Protein AF-A0A533W9E2-F1 (afdb_monomer_lite)

Structure (mmCIF, N/CA/C/O backbone):
data_AF-A0A533W9E2-F1
#
_entry.id   AF-A0A533W9E2-F1
#
loop_
_atom_site.group_PDB
_atom_site.id
_atom_site.type_symbol
_atom_site.label_atom_id
_atom_site.label_alt_id
_atom_site.label_comp_id
_atom_site.label_asym_id
_atom_site.label_entity_id
_atom_site.label_seq_id
_atom_site.pdbx_PDB_ins_code
_atom_site.Cartn_x
_atom_site.Cartn_y
_atom_site.Cartn_z
_atom_site.occupancy
_atom_site.B_iso_or_equiv
_atom_site.auth_seq_id
_atom_site.auth_comp_id
_atom_site.auth_asym_id
_atom_site.auth_atom_id
_atom_site.pdbx_PDB_model_num
ATOM 1 N N . MET A 1 1 ? 93.589 20.320 -38.864 1.00 44.56 1 MET A N 1
ATOM 2 C CA . MET A 1 1 ? 92.281 20.807 -38.393 1.00 44.56 1 MET A CA 1
ATOM 3 C C . MET A 1 1 ? 91.217 19.891 -38.964 1.00 44.56 1 MET A C 1
ATOM 5 O O . MET A 1 1 ? 90.997 19.912 -40.167 1.00 44.56 1 MET A O 1
ATOM 9 N N . SER A 1 2 ? 90.682 19.017 -38.119 1.00 49.75 2 SER A N 1
ATOM 10 C CA . SER A 1 2 ? 89.582 18.095 -38.395 1.00 49.75 2 SER A CA 1
ATOM 11 C C . SER A 1 2 ? 88.262 18.864 -38.430 1.00 49.75 2 SER A C 1
ATOM 13 O O . SER A 1 2 ? 87.942 19.579 -37.485 1.00 49.75 2 SER A O 1
ATOM 15 N N . HIS A 1 3 ? 87.514 18.719 -39.518 1.00 48.16 3 HIS A N 1
ATOM 16 C CA . HIS A 1 3 ? 86.081 18.984 -39.533 1.00 48.16 3 HIS A CA 1
ATOM 17 C C . HIS A 1 3 ? 85.397 17.622 -39.622 1.00 48.16 3 HIS A C 1
ATOM 19 O O . HIS A 1 3 ? 85.263 17.060 -40.704 1.00 48.16 3 HIS A O 1
ATOM 25 N N . ASP A 1 4 ? 85.050 17.079 -38.458 1.00 55.59 4 ASP A N 1
ATOM 26 C CA . ASP A 1 4 ? 84.056 16.022 -38.329 1.00 55.59 4 ASP A CA 1
ATOM 27 C C . ASP A 1 4 ? 82.687 16.709 -38.295 1.00 55.59 4 ASP A C 1
ATOM 29 O O . ASP A 1 4 ? 82.253 17.212 -37.256 1.00 55.59 4 ASP A O 1
ATOM 33 N N . GLU A 1 5 ? 82.021 16.792 -39.445 1.00 58.34 5 GLU A N 1
ATOM 34 C CA . GLU A 1 5 ? 80.590 17.080 -39.477 1.00 58.34 5 GLU A CA 1
ATOM 35 C C . GLU A 1 5 ? 79.848 15.755 -39.311 1.00 58.34 5 GLU A C 1
ATOM 37 O O . GLU A 1 5 ? 79.765 14.926 -40.216 1.00 58.34 5 GLU A O 1
ATOM 42 N N . HIS A 1 6 ? 79.350 15.545 -38.094 1.00 58.72 6 HIS A N 1
ATOM 43 C CA . HIS A 1 6 ? 78.376 14.514 -37.775 1.00 58.72 6 HIS A CA 1
ATOM 44 C C . HIS A 1 6 ? 77.094 14.762 -38.584 1.00 58.72 6 HIS A C 1
ATOM 46 O O . HIS A 1 6 ? 76.217 15.520 -38.164 1.00 58.72 6 HIS A O 1
ATOM 52 N N . GLU A 1 7 ? 76.960 14.104 -39.736 1.00 58.06 7 GLU A N 1
ATOM 53 C CA . GLU A 1 7 ? 75.658 13.950 -40.375 1.00 58.06 7 GLU A CA 1
ATOM 54 C C . GLU A 1 7 ? 74.798 13.036 -39.498 1.00 58.06 7 GLU A C 1
ATOM 56 O O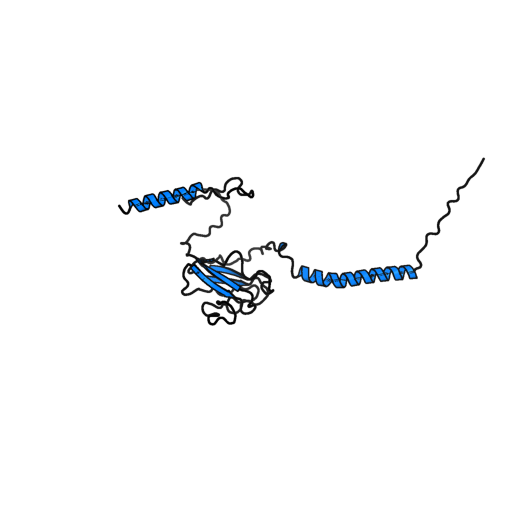 . GLU A 1 7 ? 74.993 11.824 -39.411 1.00 58.06 7 GLU A O 1
ATOM 61 N N . HIS A 1 8 ? 73.855 13.648 -38.785 1.00 60.81 8 HIS A N 1
ATOM 62 C CA . HIS A 1 8 ? 72.803 12.933 -38.086 1.00 60.81 8 HIS A CA 1
ATOM 63 C C . HIS A 1 8 ? 71.953 12.169 -39.107 1.00 60.81 8 HIS A C 1
ATOM 65 O O . HIS A 1 8 ? 71.204 12.776 -39.877 1.00 60.81 8 HIS A O 1
ATOM 71 N N . GLU A 1 9 ? 72.049 10.838 -39.087 1.00 59.06 9 GLU A N 1
ATOM 72 C CA . GLU A 1 9 ? 71.134 9.941 -39.787 1.00 59.06 9 GLU A CA 1
ATOM 73 C C . GLU A 1 9 ? 69.689 10.315 -39.435 1.00 59.06 9 GLU A C 1
ATOM 75 O O . GLU A 1 9 ? 69.211 10.153 -38.311 1.00 59.06 9 GLU A O 1
ATOM 80 N N . LYS A 1 10 ? 68.986 10.874 -40.417 1.00 58.84 10 LYS A N 1
ATOM 81 C CA . LYS A 1 10 ? 67.572 11.200 -40.307 1.00 58.84 10 LYS A CA 1
ATOM 82 C C . LYS A 1 10 ? 66.797 9.902 -40.486 1.00 58.84 10 LYS A C 1
ATOM 84 O O . LYS A 1 10 ? 66.553 9.486 -41.618 1.00 58.84 10 LYS A O 1
ATOM 89 N N . GLU A 1 11 ? 66.432 9.251 -39.383 1.00 64.88 11 GLU A N 1
ATOM 90 C CA . GLU A 1 11 ? 65.553 8.083 -39.436 1.00 64.88 11 GLU A CA 1
ATOM 91 C C . GLU A 1 11 ? 64.298 8.412 -40.270 1.00 64.88 11 GLU A C 1
ATOM 93 O O . GLU A 1 11 ? 63.673 9.464 -40.064 1.00 64.88 11 GLU A O 1
ATOM 98 N N . PRO A 1 12 ? 63.905 7.560 -41.238 1.00 61.78 12 PRO A N 1
ATOM 99 C CA . PRO A 1 12 ? 62.686 7.789 -41.988 1.00 61.78 12 PRO A CA 1
ATOM 100 C C . PRO A 1 12 ? 61.503 7.626 -41.035 1.00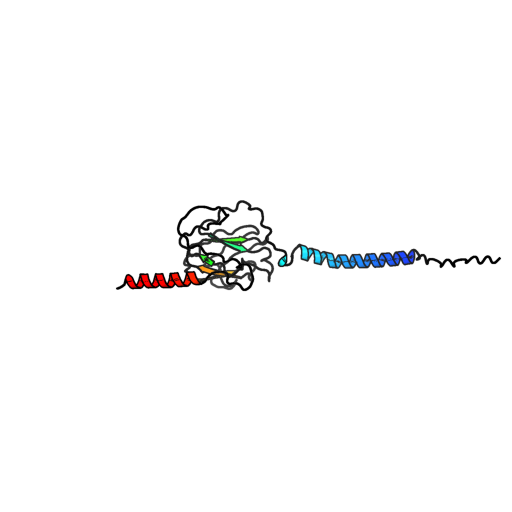 61.78 12 PRO A C 1
ATOM 102 O O . PRO A 1 12 ? 61.143 6.518 -40.640 1.00 61.78 12 PRO A O 1
ATOM 105 N N . ILE A 1 13 ? 60.874 8.748 -40.686 1.00 63.69 13 ILE A N 1
ATOM 106 C CA . ILE A 1 13 ? 59.575 8.774 -40.016 1.00 63.69 13 ILE A CA 1
ATOM 107 C C . ILE A 1 13 ? 58.622 7.925 -40.863 1.00 63.69 13 ILE A C 1
ATOM 109 O O . ILE A 1 13 ? 58.249 8.311 -41.974 1.00 63.69 13 ILE A O 1
ATOM 113 N N . ILE A 1 14 ? 58.257 6.747 -40.355 1.00 61.22 14 ILE A N 1
ATOM 114 C CA . ILE A 1 14 ? 57.346 5.814 -41.017 1.00 61.22 14 ILE A CA 1
ATOM 115 C C . ILE A 1 14 ? 55.955 6.465 -41.059 1.00 61.22 14 ILE A C 1
ATOM 117 O O . ILE A 1 14 ? 55.129 6.290 -40.162 1.00 61.22 14 ILE A O 1
ATOM 121 N N . LEU A 1 15 ? 55.684 7.248 -42.104 1.00 63.12 15 LEU A N 1
ATOM 122 C CA . LEU A 1 15 ? 54.363 7.803 -42.384 1.00 63.12 15 LEU A CA 1
ATOM 123 C C . LEU A 1 15 ? 53.415 6.641 -42.688 1.00 63.12 15 LEU A C 1
ATOM 125 O O . LEU A 1 15 ? 53.550 5.935 -43.690 1.00 63.12 15 LEU A O 1
ATOM 129 N N . THR A 1 16 ? 52.458 6.405 -41.791 1.00 69.25 16 THR A N 1
ATOM 130 C CA . THR A 1 16 ? 51.491 5.317 -41.954 1.00 69.25 16 THR A CA 1
ATOM 131 C C . THR A 1 16 ? 50.715 5.533 -43.258 1.00 69.25 16 THR A C 1
ATOM 133 O O . THR A 1 16 ? 50.184 6.616 -43.498 1.00 69.25 16 THR A O 1
ATOM 136 N N . SER A 1 17 ? 50.652 4.523 -44.134 1.00 79.56 17 SER A N 1
ATOM 137 C CA . SER A 1 17 ? 49.910 4.658 -45.397 1.00 79.56 17 SER A CA 1
ATOM 138 C C . SER A 1 17 ? 48.445 5.020 -45.115 1.00 79.56 17 SER A C 1
ATOM 140 O O . SER A 1 17 ? 47.850 4.428 -44.211 1.00 79.56 17 SER A O 1
ATOM 142 N N . GLY A 1 18 ? 47.823 5.889 -45.920 1.00 78.06 18 GLY A N 1
ATOM 143 C CA . GLY A 1 18 ? 46.420 6.297 -45.724 1.00 78.06 18 GLY A CA 1
ATOM 144 C C . GLY A 1 18 ? 45.436 5.120 -45.632 1.00 78.06 18 GLY A C 1
ATOM 145 O O . GLY A 1 18 ? 44.459 5.169 -44.892 1.00 78.06 18 GLY A O 1
ATOM 146 N N . ARG A 1 19 ? 45.744 3.995 -46.293 1.00 76.94 19 ARG A N 1
ATOM 147 C CA . ARG A 1 19 ? 44.958 2.753 -46.206 1.00 76.94 19 ARG A CA 1
ATOM 148 C C . ARG A 1 19 ? 45.101 2.038 -44.852 1.00 76.94 19 ARG A C 1
ATOM 150 O O . ARG A 1 19 ? 44.152 1.407 -44.399 1.00 76.94 19 ARG A O 1
ATOM 157 N N . ARG A 1 20 ? 46.266 2.122 -44.201 1.00 77.31 20 ARG A N 1
ATOM 158 C CA . ARG A 1 20 ? 46.493 1.616 -42.832 1.00 77.31 20 ARG A CA 1
ATOM 159 C C . ARG A 1 20 ? 45.881 2.555 -41.791 1.00 77.31 20 ARG A C 1
ATOM 161 O O . ARG A 1 20 ? 45.240 2.063 -40.869 1.00 77.31 20 ARG A O 1
ATOM 168 N N . LEU A 1 21 ? 45.978 3.868 -42.003 1.00 84.06 21 LEU A N 1
ATOM 169 C CA . LEU A 1 21 ? 45.318 4.874 -41.168 1.00 84.06 21 LEU A CA 1
ATOM 170 C C . LEU A 1 21 ? 43.789 4.721 -41.191 1.00 84.06 21 LEU A C 1
ATOM 172 O O . LEU A 1 21 ? 43.165 4.662 -40.137 1.00 84.06 21 LEU A O 1
ATOM 176 N N . GLY A 1 22 ? 43.189 4.566 -42.375 1.00 82.44 22 GLY A N 1
ATOM 177 C CA . GLY A 1 22 ? 41.742 4.371 -42.515 1.00 82.44 22 GLY A CA 1
ATOM 178 C C . GLY A 1 22 ? 41.236 3.083 -41.857 1.00 82.44 22 GLY A C 1
ATOM 179 O O . GLY A 1 22 ? 40.197 3.096 -41.204 1.00 82.44 22 GLY A O 1
ATOM 180 N N . LYS A 1 23 ? 41.997 1.982 -41.954 1.00 82.81 23 LYS A N 1
ATOM 181 C CA . LYS A 1 23 ? 41.688 0.734 -41.233 1.00 82.81 23 LYS A CA 1
ATOM 182 C C . LYS A 1 23 ? 41.772 0.917 -39.715 1.00 82.81 23 LYS A C 1
ATOM 184 O O . LYS A 1 23 ? 40.907 0.415 -39.008 1.00 82.81 23 LYS A O 1
ATOM 189 N N . GLY A 1 24 ? 42.771 1.656 -39.228 1.00 83.44 24 GLY A N 1
ATOM 190 C CA . GLY A 1 24 ? 42.897 1.997 -37.809 1.00 83.44 24 GLY A CA 1
ATOM 191 C C . GLY A 1 24 ? 41.721 2.834 -37.300 1.00 83.44 24 GLY A C 1
ATOM 192 O O . GLY A 1 24 ? 41.118 2.489 -36.288 1.00 83.44 24 GLY A O 1
ATOM 193 N N . LEU A 1 25 ? 41.334 3.879 -38.039 1.00 88.75 25 LEU A N 1
ATOM 194 C CA . LEU A 1 25 ? 40.192 4.730 -37.695 1.00 88.75 25 LEU A CA 1
ATOM 195 C C . LEU A 1 25 ? 38.877 3.934 -37.662 1.00 88.75 25 LEU A C 1
ATOM 197 O O . LEU A 1 25 ? 38.089 4.086 -36.733 1.00 88.75 25 LEU A O 1
ATOM 201 N N . ALA A 1 26 ? 38.659 3.052 -38.643 1.00 87.00 26 ALA A N 1
ATOM 202 C CA . ALA A 1 26 ? 37.460 2.220 -38.703 1.00 87.00 26 ALA A CA 1
ATOM 203 C C . ALA A 1 26 ? 37.326 1.306 -37.475 1.00 87.00 26 ALA A C 1
ATOM 205 O O . ALA A 1 26 ? 36.237 1.195 -36.918 1.00 87.00 26 ALA A O 1
ATOM 206 N N . ILE A 1 27 ? 38.426 0.705 -37.008 1.00 90.56 27 ILE A N 1
ATOM 207 C CA . ILE A 1 27 ? 38.421 -0.133 -35.799 1.00 90.56 27 ILE A CA 1
ATOM 208 C C . ILE A 1 27 ? 38.007 0.694 -34.576 1.00 90.56 27 ILE A C 1
ATOM 210 O O . ILE A 1 27 ? 37.117 0.278 -33.837 1.00 90.56 27 ILE A O 1
ATOM 214 N N . ILE A 1 28 ? 38.584 1.887 -34.401 1.00 90.06 28 ILE A N 1
ATOM 215 C CA . ILE A 1 28 ? 38.257 2.775 -33.274 1.00 90.06 28 ILE A CA 1
ATOM 216 C C . ILE A 1 28 ? 36.767 3.147 -33.298 1.00 90.06 28 ILE A C 1
ATOM 218 O O . ILE A 1 28 ? 36.076 3.001 -32.289 1.00 90.06 28 ILE A O 1
ATOM 222 N N . VAL A 1 29 ? 36.241 3.555 -34.454 1.00 92.44 29 VAL A N 1
ATOM 223 C CA . VAL A 1 29 ? 34.827 3.940 -34.595 1.00 92.44 29 VAL A CA 1
ATOM 224 C C . VAL A 1 29 ? 33.891 2.771 -34.279 1.00 92.44 29 VAL A C 1
ATOM 226 O O . VAL A 1 29 ? 32.916 2.956 -33.554 1.00 92.44 29 VAL A O 1
ATOM 229 N N . ILE A 1 30 ? 34.201 1.561 -34.754 1.00 92.25 30 ILE A N 1
ATOM 230 C CA . ILE A 1 30 ? 33.394 0.366 -34.468 1.00 92.25 30 ILE A CA 1
ATOM 231 C C . ILE A 1 30 ? 33.415 0.046 -32.969 1.00 92.25 30 ILE A C 1
ATOM 233 O O . ILE A 1 30 ? 32.361 -0.206 -32.388 1.00 92.25 30 ILE A O 1
ATOM 237 N N . THR A 1 31 ? 34.581 0.110 -32.319 1.00 92.06 31 THR A N 1
ATOM 238 C CA . THR A 1 31 ? 34.676 -0.147 -30.872 1.00 92.06 31 THR A CA 1
ATOM 239 C C . THR A 1 31 ? 33.877 0.859 -30.042 1.00 92.06 31 THR A C 1
ATOM 241 O O . THR A 1 31 ? 33.170 0.458 -29.118 1.00 92.06 31 THR A O 1
ATOM 244 N N . LEU A 1 32 ? 33.906 2.145 -30.407 1.00 92.81 32 LEU A N 1
ATOM 245 C CA . LEU A 1 32 ? 33.107 3.177 -29.741 1.00 92.81 32 LEU A CA 1
ATOM 246 C C . LEU A 1 32 ? 31.605 2.986 -29.984 1.00 92.81 32 LEU A C 1
ATOM 248 O O . LEU A 1 32 ? 30.818 3.146 -29.055 1.00 92.81 32 LEU A O 1
ATOM 252 N N . ALA A 1 33 ? 31.201 2.601 -31.199 1.00 91.50 33 ALA A N 1
ATOM 253 C CA . ALA A 1 33 ? 29.799 2.359 -31.531 1.00 91.50 33 ALA A CA 1
ATOM 254 C C . ALA A 1 33 ? 29.215 1.166 -30.757 1.00 91.50 33 ALA A C 1
ATOM 256 O O . ALA A 1 33 ? 28.115 1.266 -30.214 1.00 91.50 33 ALA A O 1
ATOM 257 N N . VAL A 1 34 ? 29.962 0.062 -30.648 1.00 93.06 34 VAL A N 1
ATOM 258 C CA . VAL A 1 34 ? 29.552 -1.105 -29.845 1.00 93.06 34 VAL A CA 1
ATOM 259 C C . VAL A 1 34 ? 29.508 -0.749 -28.358 1.00 93.06 34 VAL A C 1
ATOM 261 O O . VAL A 1 34 ? 28.538 -1.082 -27.679 1.00 93.06 34 VAL A O 1
ATOM 264 N N . GLY A 1 35 ? 30.506 -0.012 -27.859 1.00 89.19 35 GLY A N 1
ATOM 265 C CA . GLY A 1 35 ? 30.510 0.489 -26.483 1.00 89.19 35 GLY A CA 1
ATOM 266 C C . GLY A 1 35 ? 29.294 1.368 -26.176 1.00 89.19 35 GLY A C 1
ATOM 267 O O . GLY A 1 35 ? 28.632 1.165 -25.162 1.00 89.19 35 GLY A O 1
ATOM 268 N N . ALA A 1 36 ? 28.940 2.286 -27.078 1.00 90.31 36 ALA A N 1
ATOM 269 C CA . ALA A 1 36 ? 27.757 3.132 -26.939 1.00 90.31 36 ALA A CA 1
ATOM 270 C C . ALA A 1 36 ? 26.449 2.323 -26.993 1.00 90.31 36 ALA A C 1
ATOM 272 O O . ALA A 1 36 ? 25.553 2.572 -26.190 1.00 90.31 36 ALA A O 1
ATOM 273 N N . ALA A 1 37 ? 26.344 1.323 -27.874 1.00 89.44 37 ALA A N 1
ATOM 274 C CA . ALA A 1 37 ? 25.159 0.468 -27.973 1.00 89.44 37 ALA A CA 1
ATOM 275 C C . ALA A 1 37 ? 24.887 -0.342 -26.691 1.00 89.44 37 ALA A C 1
ATOM 277 O O . ALA A 1 37 ? 23.732 -0.643 -26.400 1.00 89.44 37 ALA A O 1
ATOM 278 N N . ILE A 1 38 ? 25.926 -0.660 -25.912 1.00 89.19 38 ILE A N 1
ATOM 279 C CA . ILE A 1 38 ? 25.806 -1.344 -24.614 1.00 89.19 38 ILE A CA 1
ATOM 280 C C . ILE A 1 38 ? 25.585 -0.337 -23.476 1.00 89.19 38 ILE A C 1
ATOM 282 O O . ILE A 1 38 ? 24.735 -0.546 -22.611 1.00 89.19 38 ILE A O 1
ATOM 286 N N . ALA A 1 39 ? 26.331 0.770 -23.470 1.00 84.31 39 ALA A N 1
ATOM 287 C CA . ALA A 1 39 ? 26.292 1.743 -22.383 1.00 84.31 39 ALA A CA 1
ATOM 288 C C . ALA A 1 39 ? 25.005 2.580 -22.372 1.00 84.31 39 ALA A C 1
ATOM 290 O O . ALA A 1 39 ? 24.511 2.904 -21.297 1.00 84.31 39 ALA A O 1
ATOM 291 N N . VAL A 1 40 ? 24.441 2.925 -23.535 1.00 89.69 40 VAL A N 1
ATOM 292 C CA . VAL A 1 40 ? 23.256 3.797 -23.619 1.00 89.69 40 VAL A CA 1
ATOM 293 C C . VAL A 1 40 ? 22.006 3.156 -22.999 1.00 89.69 40 VAL A C 1
ATOM 295 O O . VAL A 1 40 ? 21.377 3.833 -22.188 1.00 89.69 40 VAL A O 1
ATOM 298 N N . PRO A 1 41 ? 21.635 1.890 -23.289 1.00 84.50 41 PRO A N 1
ATOM 299 C CA . PRO A 1 41 ? 20.511 1.240 -22.612 1.00 84.50 41 PRO A CA 1
ATOM 300 C C . PRO A 1 41 ? 20.717 1.166 -21.096 1.00 84.50 41 PRO A C 1
ATOM 302 O O . PRO A 1 41 ? 19.850 1.589 -20.339 1.00 84.50 41 PRO A O 1
ATOM 305 N N . PHE A 1 42 ? 21.907 0.748 -20.655 1.00 81.25 42 PHE A N 1
ATOM 306 C CA . PHE A 1 42 ? 22.228 0.629 -19.232 1.00 81.25 42 PHE A CA 1
ATOM 307 C C . PHE A 1 42 ? 22.193 1.982 -18.502 1.00 81.25 42 PHE A C 1
ATOM 309 O O . PHE A 1 42 ? 21.656 2.093 -17.402 1.00 81.25 42 PHE A O 1
ATOM 316 N N . PHE A 1 43 ? 22.721 3.039 -19.122 1.00 79.94 43 PHE A N 1
ATOM 317 C CA . PHE A 1 43 ? 22.681 4.389 -18.563 1.00 79.94 43 PHE A CA 1
ATOM 318 C C . PHE A 1 43 ? 21.257 4.964 -18.555 1.00 79.94 43 PHE A C 1
ATOM 320 O O . PHE A 1 43 ? 20.890 5.688 -17.632 1.00 79.94 43 PHE A O 1
ATOM 327 N N . HIS A 1 44 ? 20.430 4.618 -19.546 1.00 75.06 44 HIS A N 1
ATOM 328 C CA . HIS A 1 44 ? 19.015 4.987 -19.585 1.00 75.06 44 HIS A CA 1
ATOM 329 C C . HIS A 1 44 ? 18.223 4.308 -18.458 1.00 75.06 44 HIS A C 1
ATOM 331 O O . HIS A 1 44 ? 17.403 4.969 -17.818 1.00 75.06 44 HIS A O 1
ATOM 337 N N . ASP A 1 45 ? 18.507 3.035 -18.176 1.00 73.12 45 ASP A N 1
ATOM 338 C CA . ASP A 1 45 ? 17.908 2.293 -17.062 1.00 73.12 45 ASP A CA 1
ATOM 339 C C . ASP A 1 45 ? 18.371 2.844 -15.709 1.00 73.12 45 ASP A C 1
ATOM 341 O O . ASP A 1 45 ? 17.543 3.075 -14.832 1.00 73.12 45 ASP A O 1
ATOM 345 N N . PHE A 1 46 ? 19.659 3.167 -15.559 1.00 76.44 46 PHE A N 1
ATOM 346 C CA . PHE A 1 46 ? 20.190 3.844 -14.370 1.00 76.44 46 PHE A CA 1
ATOM 347 C C . PHE A 1 46 ? 19.555 5.226 -14.146 1.00 76.44 46 PHE A C 1
ATOM 349 O O . PHE A 1 46 ? 19.236 5.589 -13.015 1.00 76.44 46 PHE A O 1
ATOM 356 N N . TYR A 1 47 ? 19.339 5.999 -15.216 1.00 72.38 47 TYR A N 1
ATOM 357 C CA . TYR A 1 47 ? 18.691 7.310 -15.129 1.00 72.38 47 TYR A CA 1
ATOM 358 C C . TYR A 1 47 ? 17.212 7.202 -14.735 1.00 72.38 47 TYR A C 1
ATOM 360 O O . TYR A 1 47 ? 16.709 8.035 -13.981 1.00 72.38 47 TYR A O 1
ATOM 368 N N . LYS A 1 48 ? 16.504 6.186 -15.238 1.00 72.94 48 LYS A N 1
ATOM 369 C CA . LYS A 1 48 ? 15.097 5.940 -14.888 1.00 72.94 48 LYS A CA 1
ATOM 370 C C . LYS A 1 48 ? 14.936 5.359 -13.484 1.00 72.94 48 LYS A C 1
ATOM 372 O O . LYS A 1 48 ? 13.994 5.737 -12.790 1.00 72.94 48 LYS A O 1
ATOM 377 N N . ASN A 1 49 ? 15.861 4.493 -13.075 1.00 74.31 49 ASN A N 1
ATOM 378 C CA . ASN A 1 49 ? 15.792 3.700 -11.852 1.00 74.31 49 ASN A CA 1
ATOM 379 C C . ASN A 1 49 ? 17.076 3.905 -11.019 1.00 74.31 49 ASN A C 1
ATOM 381 O O . ASN A 1 49 ? 17.905 2.994 -10.926 1.00 74.31 49 ASN A O 1
ATOM 385 N N . PRO A 1 50 ? 17.290 5.098 -10.431 1.00 68.75 50 PRO A N 1
ATOM 386 C CA . PRO A 1 50 ? 18.506 5.369 -9.675 1.00 68.75 50 PRO A CA 1
ATOM 387 C C . PRO A 1 50 ? 18.597 4.472 -8.426 1.00 68.75 50 PRO A C 1
ATOM 389 O O . PRO A 1 50 ? 17.571 4.173 -7.808 1.00 68.75 50 PRO A O 1
ATOM 392 N N . PRO A 1 51 ? 19.812 4.069 -8.004 1.00 53.03 51 PRO A N 1
ATOM 393 C CA . PRO A 1 51 ? 19.997 3.308 -6.775 1.00 53.03 51 PRO A CA 1
ATOM 394 C C . PRO A 1 51 ? 19.488 4.096 -5.558 1.00 53.03 51 PRO A C 1
ATOM 396 O O . PRO A 1 51 ? 19.625 5.320 -5.478 1.00 53.03 51 PRO A O 1
ATOM 399 N N . LEU A 1 52 ? 18.945 3.364 -4.580 1.00 55.69 52 LEU A N 1
ATOM 400 C CA . LEU A 1 52 ? 18.230 3.862 -3.390 1.00 55.69 52 LEU A CA 1
ATOM 401 C C . LEU A 1 52 ? 18.983 4.940 -2.582 1.00 55.69 52 LEU A C 1
ATOM 403 O O . LEU A 1 52 ? 18.369 5.730 -1.873 1.00 55.69 52 LEU A O 1
ATOM 407 N N . VAL A 1 53 ? 20.308 5.029 -2.720 1.00 57.59 53 VAL A N 1
ATOM 408 C CA . VAL A 1 53 ? 21.166 5.952 -1.959 1.00 57.59 53 VAL A CA 1
ATOM 409 C C . VAL A 1 53 ? 21.114 7.403 -2.474 1.00 57.59 53 VAL A C 1
ATOM 411 O O . VAL A 1 53 ? 21.592 8.313 -1.800 1.00 57.59 53 VAL A O 1
ATOM 414 N N . THR A 1 54 ? 20.527 7.660 -3.651 1.00 48.47 54 THR A N 1
ATOM 415 C CA . THR A 1 54 ? 20.369 9.024 -4.208 1.00 48.47 54 THR A CA 1
ATOM 416 C C . THR A 1 54 ? 18.948 9.584 -4.061 1.00 48.47 54 THR A C 1
ATOM 418 O O . THR A 1 54 ? 18.703 10.736 -4.412 1.00 48.47 54 THR A O 1
ATOM 421 N N . GLN A 1 55 ? 18.025 8.852 -3.434 1.00 48.00 55 GLN A N 1
ATOM 422 C CA . GLN A 1 55 ? 16.741 9.405 -2.990 1.00 48.00 55 GLN A CA 1
ATOM 423 C C . GLN A 1 55 ? 16.920 10.143 -1.653 1.00 48.00 55 GLN A C 1
ATOM 425 O O . GLN A 1 55 ? 16.268 9.852 -0.653 1.00 48.00 55 GLN A O 1
ATOM 430 N N . ARG A 1 56 ? 17.794 11.160 -1.612 1.00 44.00 56 ARG A N 1
ATOM 431 C CA . ARG A 1 56 ? 17.510 12.273 -0.701 1.00 44.00 56 ARG A CA 1
ATOM 432 C C . ARG A 1 56 ? 16.178 12.810 -1.191 1.00 44.00 56 ARG A C 1
ATOM 434 O O . ARG A 1 56 ? 16.145 13.336 -2.302 1.00 44.00 56 ARG A O 1
ATOM 441 N N . HIS A 1 57 ? 15.119 12.619 -0.400 1.00 48.72 57 HIS A N 1
ATOM 442 C CA . HIS A 1 57 ? 13.832 13.282 -0.571 1.00 48.72 57 HIS A CA 1
ATOM 443 C C . HIS A 1 57 ? 14.087 14.665 -1.159 1.00 48.72 57 HIS A C 1
ATOM 445 O O . HIS A 1 57 ? 14.614 15.555 -0.485 1.00 48.72 57 HIS A O 1
ATOM 451 N N . LYS A 1 58 ? 13.783 14.836 -2.447 1.00 30.86 58 LYS A N 1
ATOM 452 C CA . LYS A 1 58 ? 13.680 16.169 -3.003 1.00 30.86 58 LYS A CA 1
ATOM 453 C C . LYS A 1 58 ? 12.395 16.670 -2.382 1.00 30.86 58 LYS A C 1
ATOM 455 O O . LYS A 1 58 ? 11.315 16.317 -2.841 1.00 30.86 58 LYS A O 1
ATOM 460 N N . THR A 1 59 ? 12.518 17.368 -1.258 1.00 32.88 59 THR A N 1
ATOM 461 C CA . THR A 1 59 ? 11.407 18.083 -0.656 1.00 32.88 59 THR A CA 1
ATOM 462 C C . THR A 1 59 ? 10.906 19.009 -1.748 1.00 32.88 59 THR A C 1
ATOM 464 O O . THR A 1 59 ? 11.537 20.020 -2.062 1.00 32.88 59 THR A O 1
ATOM 467 N N . THR A 1 60 ? 9.827 18.611 -2.418 1.00 30.59 60 THR A N 1
ATOM 468 C CA . THR A 1 60 ? 9.032 19.533 -3.211 1.00 30.59 60 THR A CA 1
ATOM 469 C C . THR A 1 60 ? 8.781 20.728 -2.291 1.00 30.59 60 THR A C 1
ATOM 471 O O . THR A 1 60 ? 8.423 20.507 -1.127 1.00 30.59 60 THR A O 1
ATOM 474 N N . PRO A 1 61 ? 9.015 21.977 -2.740 1.00 37.22 61 PRO A N 1
ATOM 475 C CA . PRO A 1 61 ? 8.575 23.146 -1.989 1.00 37.22 61 PRO A CA 1
ATOM 476 C C . PRO A 1 61 ? 7.129 22.896 -1.570 1.00 37.22 61 PRO A C 1
ATOM 478 O O . PRO A 1 61 ? 6.399 22.318 -2.380 1.00 37.22 61 PRO A O 1
ATOM 481 N N . PRO A 1 62 ? 6.720 23.252 -0.344 1.00 37.91 62 PRO A N 1
ATOM 482 C CA . PRO A 1 62 ? 5.405 22.904 0.159 1.00 37.91 62 PRO A CA 1
ATOM 483 C C . PRO A 1 62 ? 4.375 23.503 -0.796 1.00 37.91 62 PRO A C 1
ATOM 485 O O . PRO A 1 62 ? 4.066 24.689 -0.745 1.00 37.91 62 PRO A O 1
ATOM 488 N N . THR A 1 63 ? 3.863 22.685 -1.713 1.00 38.19 63 THR A N 1
ATOM 489 C CA . THR A 1 63 ? 2.581 22.962 -2.336 1.00 38.19 63 THR A CA 1
ATOM 490 C C . THR A 1 63 ? 1.644 22.862 -1.168 1.00 38.19 63 THR A C 1
ATOM 492 O O . THR A 1 63 ? 1.611 21.799 -0.556 1.00 38.19 63 THR A O 1
ATOM 495 N N . THR A 1 64 ? 1.037 23.992 -0.808 1.00 31.52 64 THR A N 1
ATOM 496 C CA . THR A 1 64 ? 0.159 24.197 0.341 1.00 31.52 64 THR A CA 1
ATOM 497 C C . THR A 1 64 ? -0.652 22.939 0.610 1.00 31.52 64 THR A C 1
ATOM 499 O O . THR A 1 64 ? -1.711 22.718 0.027 1.00 31.52 64 THR A O 1
ATOM 502 N N . GLN A 1 65 ? -0.090 22.070 1.448 1.00 41.25 65 GLN A N 1
ATOM 503 C CA . GLN A 1 65 ? -0.745 20.863 1.887 1.00 41.25 65 GLN A CA 1
ATOM 504 C C . GLN A 1 65 ? -1.835 21.394 2.812 1.00 41.25 65 GLN A C 1
ATOM 506 O O . GLN A 1 65 ? -1.520 22.223 3.679 1.00 41.25 65 GLN A O 1
ATOM 511 N N . PRO A 1 66 ? -3.108 21.016 2.608 1.00 45.84 66 PRO A N 1
ATOM 512 C CA . PRO A 1 66 ? -4.135 21.300 3.593 1.00 45.84 66 PRO A CA 1
ATOM 513 C C . PRO A 1 66 ? -3.565 20.930 4.967 1.00 45.84 66 PRO A C 1
ATOM 515 O O . PRO A 1 66 ? -2.908 19.884 5.057 1.00 45.84 66 PRO A O 1
ATOM 518 N N . PRO A 1 67 ? -3.714 21.792 5.991 1.00 43.12 67 PRO A N 1
ATOM 519 C CA . PRO A 1 67 ? -3.218 21.503 7.329 1.00 43.12 67 PRO A CA 1
ATOM 520 C C . PRO A 1 67 ? -3.559 20.060 7.679 1.00 43.12 67 PRO A C 1
ATOM 522 O O . PRO A 1 67 ? -4.698 19.659 7.442 1.00 43.12 67 PRO A O 1
ATOM 525 N N . ALA A 1 68 ? -2.574 19.289 8.156 1.00 49.84 68 ALA A N 1
ATOM 526 C CA . ALA A 1 68 ? -2.788 17.909 8.572 1.00 49.84 68 ALA A CA 1
ATOM 527 C C . ALA A 1 68 ? -4.031 17.878 9.464 1.00 49.84 68 ALA A C 1
ATOM 529 O O . ALA A 1 68 ? -4.038 18.446 10.558 1.00 49.84 68 ALA A O 1
ATOM 530 N N . GLU A 1 69 ? -5.117 17.335 8.920 1.00 54.09 69 GLU A N 1
ATOM 531 C CA . GLU A 1 69 ? -6.420 17.435 9.549 1.00 54.09 69 GLU A CA 1
ATOM 532 C C . GLU A 1 69 ? -6.343 16.615 10.833 1.00 54.09 69 GLU A C 1
ATOM 534 O O . GLU A 1 69 ? -5.956 15.441 10.808 1.00 54.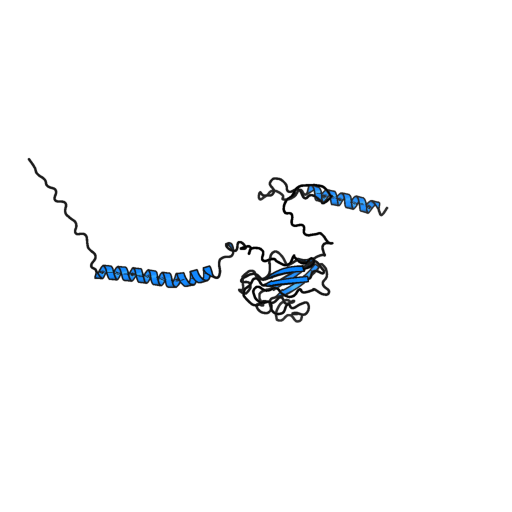09 69 GLU A O 1
ATOM 539 N N . ALA A 1 70 ? -6.619 17.252 11.971 1.00 63.28 70 ALA A N 1
ATOM 540 C CA . ALA A 1 70 ? -6.554 16.581 13.259 1.00 63.28 70 ALA A CA 1
ATOM 541 C C . ALA A 1 70 ? -7.427 15.316 13.206 1.00 63.28 70 ALA A C 1
ATOM 543 O O . ALA A 1 70 ? -8.601 15.380 12.846 1.00 63.28 70 ALA A O 1
ATOM 544 N N . GLY A 1 71 ? -6.841 14.161 13.527 1.00 79.81 71 GLY A N 1
ATOM 545 C CA . GLY A 1 71 ? -7.526 12.870 13.427 1.00 79.81 71 GLY A CA 1
ATOM 546 C C . GLY A 1 71 ? -7.395 12.155 12.077 1.00 79.81 71 GLY A C 1
ATOM 547 O O . GLY A 1 71 ? -8.132 11.201 11.843 1.00 79.81 71 GLY A O 1
ATOM 548 N N . THR A 1 72 ? -6.471 12.558 11.197 1.00 85.50 72 THR A N 1
ATOM 549 C CA . THR A 1 72 ? -6.137 11.804 9.975 1.00 85.50 72 THR A CA 1
ATOM 550 C C . THR A 1 72 ? -4.695 11.297 9.996 1.00 85.50 72 THR A C 1
ATOM 552 O O . THR A 1 72 ? -3.755 12.064 10.192 1.00 85.50 72 THR A O 1
ATOM 555 N N . THR A 1 73 ? -4.512 10.003 9.736 1.00 88.19 73 THR A N 1
ATOM 556 C CA . THR A 1 73 ? -3.212 9.363 9.510 1.00 88.19 73 THR A CA 1
ATOM 557 C C . THR A 1 73 ? -3.001 9.162 8.010 1.00 88.19 73 THR A C 1
ATOM 559 O O . THR A 1 73 ? -3.846 8.575 7.336 1.00 88.19 73 THR A O 1
ATOM 562 N N . THR A 1 74 ? -1.875 9.636 7.473 1.00 90.31 74 THR A N 1
ATOM 563 C CA . THR A 1 74 ? -1.520 9.434 6.058 1.00 90.31 74 THR A CA 1
ATOM 564 C C . THR A 1 74 ? -0.522 8.287 5.911 1.00 90.31 74 THR A C 1
ATOM 566 O O . THR A 1 74 ? 0.461 8.239 6.645 1.00 90.31 74 THR A O 1
ATOM 569 N N . ILE A 1 75 ? -0.757 7.387 4.955 1.00 90.88 75 ILE A N 1
ATOM 570 C CA . ILE A 1 75 ? 0.138 6.285 4.579 1.00 90.88 75 ILE A CA 1
ATOM 571 C C . ILE A 1 75 ? 0.600 6.514 3.139 1.00 90.88 75 ILE A C 1
ATOM 573 O O . ILE A 1 75 ? -0.219 6.548 2.226 1.00 90.88 75 ILE A O 1
ATOM 577 N N . SER A 1 76 ? 1.901 6.650 2.904 1.00 92.56 76 SER A N 1
ATOM 578 C CA . SER A 1 76 ? 2.417 6.818 1.539 1.00 92.56 76 SER A CA 1
ATOM 579 C C . SER A 1 76 ? 2.501 5.486 0.794 1.00 92.56 76 SER A C 1
ATOM 581 O O . SER A 1 76 ? 2.879 4.474 1.382 1.00 92.56 76 SER A O 1
ATOM 583 N N . ILE A 1 77 ? 2.202 5.498 -0.503 1.00 91.50 77 ILE A N 1
ATOM 584 C CA . ILE A 1 77 ? 2.617 4.479 -1.474 1.00 91.50 77 ILE A CA 1
ATOM 585 C C . ILE A 1 77 ? 3.784 5.088 -2.242 1.00 91.50 77 ILE A C 1
ATOM 587 O O . ILE A 1 77 ? 3.627 6.132 -2.877 1.00 91.50 77 ILE A O 1
ATOM 591 N N . PHE A 1 78 ? 4.960 4.488 -2.129 1.00 90.12 78 PHE A N 1
ATOM 592 C CA . PHE A 1 78 ? 6.194 5.086 -2.610 1.00 90.12 78 PHE A CA 1
ATOM 593 C C . PHE A 1 78 ? 6.321 5.070 -4.129 1.00 90.12 78 PHE A C 1
ATOM 595 O O . PHE A 1 78 ? 5.778 4.219 -4.836 1.00 90.12 78 PHE A O 1
ATOM 602 N N . GLN A 1 79 ? 7.124 6.002 -4.638 1.00 90.12 79 GLN A N 1
ATOM 603 C CA . GLN A 1 79 ? 7.523 5.983 -6.035 1.00 90.12 79 GLN A CA 1
ATOM 604 C C . GLN A 1 79 ? 8.239 4.668 -6.372 1.00 90.12 79 GLN A C 1
ATOM 606 O O . GLN A 1 79 ? 9.203 4.291 -5.708 1.00 90.12 79 GLN A O 1
ATOM 611 N N . GLY A 1 80 ? 7.787 3.990 -7.431 1.00 87.94 80 GLY A N 1
ATOM 612 C CA . GLY A 1 80 ? 8.344 2.700 -7.841 1.00 87.94 80 GLY A CA 1
ATOM 613 C C . GLY A 1 80 ? 7.812 1.487 -7.069 1.00 87.94 80 GLY A C 1
ATOM 614 O O . GLY A 1 80 ? 8.314 0.389 -7.311 1.00 87.94 80 GLY A O 1
ATOM 615 N N . ALA A 1 81 ? 6.798 1.646 -6.207 1.00 90.75 81 ALA A N 1
ATOM 616 C CA . ALA A 1 81 ? 6.137 0.550 -5.483 1.00 90.75 81 ALA A CA 1
ATOM 617 C C . ALA A 1 81 ? 5.531 -0.523 -6.415 1.00 90.75 81 ALA A C 1
ATOM 619 O O . ALA A 1 81 ? 5.440 -1.703 -6.077 1.00 90.75 81 ALA A O 1
ATOM 620 N N . SER A 1 82 ? 5.172 -0.133 -7.639 1.00 91.00 82 SER A N 1
ATOM 621 C CA . SER A 1 82 ? 4.746 -1.039 -8.718 1.00 91.00 82 SER A CA 1
ATOM 622 C C . SER A 1 82 ? 5.838 -1.973 -9.258 1.00 91.00 82 SER A C 1
ATOM 624 O O . SER A 1 82 ? 5.559 -2.812 -10.109 1.00 91.00 82 SER A O 1
ATOM 626 N N . THR A 1 83 ? 7.080 -1.869 -8.785 1.00 89.06 83 THR A N 1
ATOM 627 C CA . THR A 1 83 ? 8.146 -2.825 -9.112 1.00 89.06 83 THR A CA 1
ATOM 628 C C . THR A 1 83 ? 8.394 -3.741 -7.922 1.00 89.06 83 THR A C 1
ATOM 630 O O . THR A 1 83 ? 8.764 -3.287 -6.842 1.00 89.06 83 THR A O 1
ATOM 633 N N . GLN A 1 84 ? 8.211 -5.046 -8.115 1.00 86.25 84 GLN A N 1
ATOM 634 C CA . GLN A 1 84 ? 8.421 -6.029 -7.057 1.00 86.25 84 GLN A CA 1
ATOM 635 C C . GLN A 1 84 ? 9.857 -5.975 -6.514 1.00 86.25 84 GLN A C 1
ATOM 637 O O . GLN A 1 84 ? 10.823 -5.964 -7.275 1.00 86.25 84 GLN A O 1
ATOM 642 N N . GLY A 1 85 ? 9.984 -5.975 -5.185 1.00 80.75 85 GLY A N 1
ATOM 643 C CA . GLY A 1 85 ? 11.267 -5.875 -4.483 1.00 80.75 85 GLY A CA 1
ATOM 644 C C . GLY A 1 85 ? 11.656 -4.449 -4.085 1.00 80.75 85 GLY A C 1
ATOM 645 O O . GLY A 1 85 ? 12.540 -4.292 -3.244 1.00 80.75 85 GLY A O 1
ATOM 646 N N . ASN A 1 86 ? 10.982 -3.424 -4.616 1.00 84.88 86 ASN A N 1
ATOM 647 C CA . ASN A 1 86 ? 11.105 -2.059 -4.108 1.00 84.88 86 ASN A CA 1
ATOM 648 C C . ASN A 1 86 ? 10.271 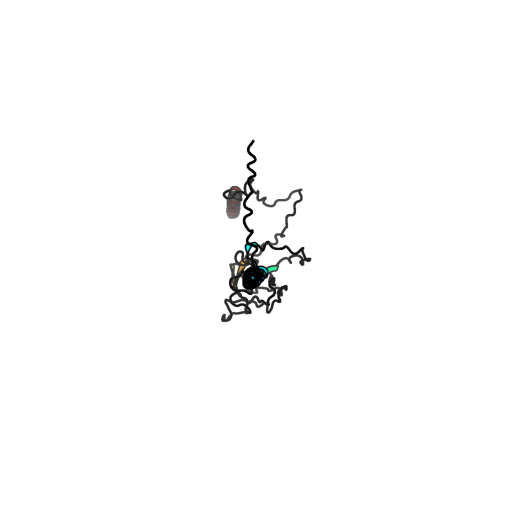-1.868 -2.828 1.00 84.88 86 ASN A C 1
ATOM 650 O O . ASN A 1 86 ? 9.285 -2.583 -2.633 1.00 84.88 86 ASN A O 1
ATOM 654 N N . PRO A 1 87 ? 10.614 -0.879 -1.981 1.00 84.94 87 PRO A N 1
ATOM 655 C CA . PRO A 1 87 ? 9.719 -0.409 -0.927 1.00 84.94 87 PRO A CA 1
ATOM 656 C C . PRO A 1 87 ? 8.361 0.003 -1.509 1.00 84.94 87 PRO A C 1
ATOM 658 O O . PRO A 1 87 ? 8.308 0.681 -2.537 1.00 84.94 87 PRO A O 1
ATOM 661 N N . ASP A 1 88 ? 7.275 -0.404 -0.858 1.00 84.56 88 ASP A N 1
ATOM 662 C CA . ASP A 1 88 ? 5.919 -0.289 -1.386 1.00 84.56 88 ASP A CA 1
ATOM 663 C C . ASP A 1 88 ? 5.073 0.740 -0.620 1.00 84.56 88 ASP A C 1
ATOM 665 O O . ASP A 1 88 ? 4.927 1.881 -1.061 1.00 84.56 88 ASP A O 1
ATOM 669 N N . PHE A 1 89 ? 4.540 0.371 0.539 1.00 80.81 89 PHE A N 1
ATOM 670 C CA . PHE A 1 89 ? 3.894 1.273 1.481 1.00 80.81 89 PHE A CA 1
ATOM 671 C C . PHE A 1 89 ? 4.944 1.860 2.424 1.00 80.81 89 PHE A C 1
ATOM 673 O O . PHE A 1 89 ? 5.974 1.234 2.670 1.00 80.81 89 PHE A O 1
ATOM 680 N N . SER A 1 90 ? 4.673 3.043 2.985 1.00 73.88 90 SER A N 1
ATOM 681 C CA . SER A 1 90 ? 5.548 3.672 3.976 1.00 73.88 90 SER A CA 1
ATOM 682 C C . SER A 1 90 ? 5.953 2.673 5.054 1.00 73.88 90 SER A C 1
ATOM 684 O O . SER A 1 90 ? 5.123 2.192 5.827 1.00 73.88 90 SER A O 1
ATOM 686 N N . SER A 1 91 ? 7.236 2.319 5.034 1.00 54.53 91 SER A N 1
ATOM 687 C CA . SER A 1 91 ? 7.815 1.280 5.862 1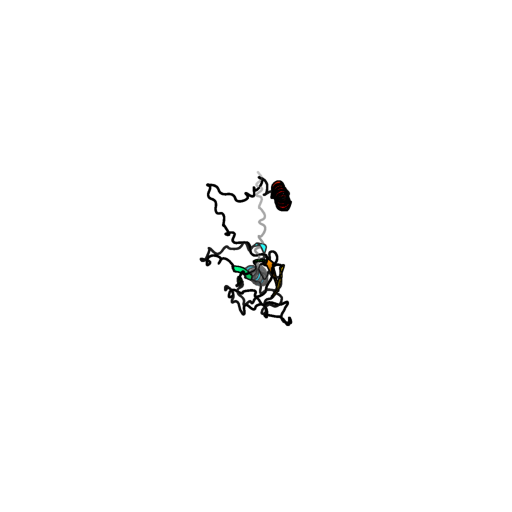.00 54.53 91 SER A CA 1
ATOM 688 C C . SER A 1 91 ? 8.878 1.899 6.745 1.00 54.53 91 SER A C 1
ATOM 690 O O . SER A 1 91 ? 10.038 1.935 6.365 1.00 54.53 91 SER A O 1
ATOM 692 N N . ASP A 1 92 ? 8.464 2.332 7.927 1.00 42.62 92 ASP A N 1
ATOM 693 C CA . ASP A 1 92 ? 9.297 2.286 9.121 1.00 42.62 92 ASP A CA 1
ATOM 694 C C . ASP A 1 92 ? 8.361 1.813 10.250 1.00 42.62 92 ASP A C 1
ATOM 696 O O . ASP A 1 92 ? 7.668 2.593 10.890 1.00 42.62 92 ASP A O 1
ATOM 700 N N . GLU A 1 93 ? 8.233 0.485 10.362 1.00 50.88 93 GLU A N 1
ATOM 701 C CA . GLU A 1 93 ? 7.417 -0.278 11.326 1.00 50.88 93 GLU A CA 1
ATOM 702 C C . GLU A 1 93 ? 5.900 -0.001 11.363 1.00 50.88 93 GLU A C 1
ATOM 704 O O . GLU A 1 93 ? 5.418 0.708 12.229 1.00 50.88 93 GLU A O 1
ATOM 709 N N . LYS A 1 94 ? 5.128 -0.682 10.494 1.00 62.69 94 LYS A N 1
ATOM 710 C CA . LYS A 1 94 ? 3.657 -0.875 10.580 1.00 62.69 94 LYS A CA 1
ATOM 711 C C . LYS A 1 94 ? 2.871 0.401 10.943 1.00 62.69 94 LYS A C 1
ATOM 713 O O . LYS A 1 94 ? 2.761 0.699 12.131 1.00 62.69 94 LYS A O 1
ATOM 718 N N . PRO A 1 95 ? 2.240 1.106 9.986 1.00 72.38 95 PRO A N 1
ATOM 719 C CA . PRO A 1 95 ? 1.524 2.347 10.277 1.00 72.38 95 PRO A CA 1
ATOM 720 C C . PRO A 1 95 ? 0.638 2.220 11.522 1.00 72.38 95 PRO A C 1
ATOM 722 O O . PRO A 1 95 ? -0.325 1.447 11.553 1.00 72.38 95 PRO A O 1
ATOM 725 N N . GLN A 1 96 ? 1.024 2.955 12.566 1.00 84.50 96 GLN A N 1
ATOM 726 C CA . GLN A 1 96 ? 0.273 3.031 13.804 1.00 84.50 96 GLN A CA 1
ATOM 727 C C . GLN A 1 96 ? -0.826 4.061 13.614 1.00 84.50 96 GLN A C 1
ATOM 729 O O . GLN A 1 96 ? -0.569 5.239 13.357 1.00 84.50 96 GLN A O 1
ATOM 734 N N . VAL A 1 97 ? -2.065 3.603 13.708 1.00 88.19 97 VAL A N 1
ATOM 735 C CA . VAL A 1 97 ? -3.232 4.457 13.531 1.00 88.19 97 VAL A CA 1
ATOM 736 C C . VAL A 1 97 ? -3.901 4.601 14.892 1.00 88.19 97 VAL A C 1
ATOM 738 O O . VAL A 1 97 ? -4.390 3.607 15.436 1.00 88.19 97 VAL A O 1
ATOM 741 N N . PRO A 1 98 ? -3.915 5.809 15.477 1.00 89.50 98 PRO A N 1
ATOM 742 C CA . PRO A 1 98 ? -4.702 6.077 16.669 1.00 89.50 98 PRO A CA 1
ATOM 743 C C . PRO A 1 98 ? -6.164 5.688 16.462 1.00 89.50 98 PRO A C 1
ATOM 745 O O . PRO A 1 98 ? -6.754 5.965 15.416 1.00 89.50 98 PRO A O 1
ATOM 748 N N . LEU A 1 99 ? -6.754 5.025 17.456 1.00 87.06 99 LEU A N 1
ATOM 749 C CA . LEU A 1 99 ? -8.148 4.606 17.390 1.00 87.06 99 LEU A CA 1
ATOM 750 C C . LEU A 1 99 ? -9.060 5.811 17.106 1.00 87.06 99 LEU A C 1
ATOM 752 O O . LEU A 1 99 ? -9.025 6.809 17.819 1.00 87.06 99 LEU A O 1
ATOM 756 N N . GLY A 1 100 ? -9.910 5.687 16.086 1.00 84.88 100 GLY A N 1
ATOM 757 C CA . GLY A 1 100 ? -10.828 6.747 15.665 1.00 84.88 100 GLY A CA 1
ATOM 758 C C . GLY A 1 100 ? -10.260 7.702 14.614 1.00 84.88 100 GLY A C 1
ATOM 759 O O . GLY A 1 100 ? -11.029 8.489 14.064 1.00 84.88 100 GLY A O 1
ATOM 760 N N . ASN A 1 101 ? -8.969 7.606 14.275 1.00 89.00 101 ASN A N 1
ATOM 761 C CA . ASN A 1 101 ? -8.426 8.351 13.145 1.00 89.00 101 ASN A CA 1
ATOM 762 C C . ASN A 1 101 ? -8.952 7.812 11.811 1.00 89.00 101 ASN A C 1
ATOM 764 O O . ASN A 1 101 ? -9.158 6.607 11.630 1.00 89.00 101 ASN A O 1
ATOM 768 N N . LYS A 1 102 ? -9.091 8.721 10.845 1.00 91.38 102 LYS A N 1
ATOM 769 C CA . LYS A 1 102 ? -9.253 8.372 9.434 1.00 91.38 102 LYS A CA 1
ATOM 770 C C . LYS A 1 102 ? -7.896 8.054 8.823 1.00 91.38 102 LYS A C 1
ATOM 772 O O . LYS A 1 102 ? -6.881 8.616 9.230 1.00 91.38 102 LYS A O 1
ATOM 777 N N . ILE A 1 103 ? -7.880 7.191 7.818 1.00 93.62 103 ILE A N 1
ATOM 778 C CA . ILE A 1 103 ? -6.671 6.819 7.086 1.00 93.62 103 ILE A CA 1
ATOM 779 C C . ILE A 1 103 ? -6.777 7.329 5.656 1.00 93.62 103 ILE A C 1
ATOM 781 O O . ILE A 1 103 ? -7.794 7.124 4.996 1.00 93.62 103 ILE A O 1
ATOM 785 N N . VAL A 1 104 ? -5.726 7.982 5.176 1.00 94.12 104 VAL A N 1
ATOM 786 C CA . VAL A 1 104 ? -5.593 8.411 3.781 1.00 94.12 104 VAL A CA 1
ATOM 787 C C . VAL A 1 104 ? -4.338 7.780 3.201 1.00 94.12 104 VAL A C 1
ATOM 789 O O . VAL A 1 104 ? -3.271 7.879 3.800 1.00 94.12 104 VAL A O 1
ATOM 792 N N . TRP A 1 105 ? -4.443 7.163 2.029 1.00 94.81 105 TRP A N 1
ATOM 793 C CA . TRP A 1 105 ? -3.277 6.688 1.290 1.00 94.81 105 TRP A CA 1
ATOM 794 C C . TRP A 1 105 ? -2.850 7.730 0.262 1.00 94.81 105 TRP A C 1
ATOM 796 O O . TRP A 1 105 ? -3.678 8.192 -0.518 1.00 94.81 105 TRP A O 1
ATOM 806 N N . ASP A 1 106 ? -1.574 8.106 0.265 1.00 94.19 106 ASP A N 1
ATOM 807 C CA . ASP A 1 106 ? -0.984 9.061 -0.677 1.00 94.19 106 ASP A CA 1
ATOM 808 C C . ASP A 1 106 ? -0.185 8.315 -1.743 1.00 94.19 106 ASP A C 1
ATOM 810 O O . ASP A 1 106 ? 0.887 7.784 -1.448 1.00 94.19 106 ASP A O 1
ATOM 814 N N . ASN A 1 107 ? -0.705 8.239 -2.968 1.00 95.06 107 ASN A N 1
ATOM 815 C CA . ASN A 1 107 ? -0.029 7.557 -4.058 1.00 95.06 107 ASN A CA 1
ATOM 816 C C . ASN A 1 107 ? 1.045 8.454 -4.673 1.00 95.06 107 ASN A C 1
ATOM 818 O O . ASN A 1 107 ? 0.773 9.262 -5.555 1.00 95.06 107 ASN A O 1
ATOM 822 N N . GLN A 1 108 ? 2.284 8.289 -4.217 1.00 93.19 108 GLN A N 1
ATOM 823 C CA . GLN A 1 108 ? 3.447 9.007 -4.740 1.00 93.19 108 GLN A CA 1
ATOM 824 C C . GLN A 1 108 ? 4.074 8.294 -5.948 1.00 93.19 108 GLN A C 1
ATOM 826 O O . GLN A 1 108 ? 5.014 8.811 -6.558 1.00 93.19 108 GLN A O 1
ATOM 831 N N . ASP A 1 109 ? 3.565 7.114 -6.312 1.00 91.50 109 ASP A N 1
ATOM 832 C CA . ASP A 1 109 ? 3.913 6.447 -7.557 1.00 91.50 109 ASP A CA 1
ATOM 833 C C . ASP A 1 109 ? 3.194 7.090 -8.753 1.00 91.50 109 ASP A C 1
ATOM 835 O O . ASP A 1 109 ? 2.255 7.876 -8.624 1.00 91.50 109 ASP A O 1
ATOM 839 N N . LYS A 1 110 ? 3.648 6.749 -9.959 1.00 91.75 110 LYS A N 1
ATOM 840 C CA . LYS A 1 110 ? 3.008 7.164 -11.219 1.00 91.75 110 LYS A CA 1
ATOM 841 C C . LYS A 1 110 ? 1.964 6.163 -11.709 1.00 91.75 110 LYS A C 1
ATOM 843 O O . LYS A 1 110 ? 1.272 6.432 -12.687 1.00 91.75 110 LYS A O 1
ATOM 848 N N . THR A 1 111 ? 1.894 4.998 -11.075 1.00 92.50 111 THR A N 1
ATOM 849 C CA . THR A 1 111 ? 1.012 3.898 -11.462 1.00 92.50 111 THR A CA 1
ATOM 850 C C . THR A 1 111 ? -0.230 3.848 -10.577 1.00 92.50 111 THR A C 1
ATOM 852 O O . THR A 1 111 ? -0.307 4.501 -9.536 1.00 92.50 111 THR A O 1
ATOM 855 N N . LEU A 1 112 ? -1.234 3.100 -11.029 1.00 95.88 112 LEU A N 1
ATOM 856 C CA . LEU A 1 112 ? -2.488 2.914 -10.312 1.00 95.88 112 LEU A CA 1
ATOM 857 C C . LEU A 1 112 ? -2.290 1.959 -9.132 1.00 95.88 112 LEU A C 1
ATOM 859 O O . LEU A 1 112 ? -1.771 0.859 -9.316 1.00 95.88 112 LEU A O 1
ATOM 863 N N . HIS A 1 113 ? -2.770 2.341 -7.951 1.00 97.38 113 HIS A N 1
ATOM 864 C CA . HIS A 1 113 ? -2.700 1.502 -6.752 1.00 97.38 113 HIS A CA 1
ATOM 865 C C . HIS A 1 113 ? -4.039 1.425 -6.023 1.00 97.38 113 HIS A C 1
ATOM 867 O O . HIS A 1 113 ? -4.987 2.136 -6.346 1.00 97.38 113 HIS A O 1
ATOM 873 N N . THR A 1 114 ? -4.112 0.543 -5.033 1.00 97.38 114 THR A N 1
ATOM 874 C CA . THR A 1 114 ? -5.235 0.412 -4.094 1.00 97.38 114 THR A CA 1
ATOM 875 C C . THR A 1 114 ? -4.678 0.105 -2.706 1.00 97.38 114 THR A C 1
ATOM 877 O O . THR A 1 114 ? -3.563 -0.411 -2.597 1.00 97.38 114 THR A O 1
ATOM 880 N N . ALA A 1 115 ? -5.465 0.349 -1.665 1.00 96.56 115 ALA A N 1
ATOM 881 C CA . ALA A 1 115 ? -5.292 -0.278 -0.367 1.00 96.56 115 ALA A CA 1
ATOM 882 C C . ALA A 1 115 ? -6.576 -1.040 -0.023 1.00 96.56 115 ALA A C 1
ATOM 884 O O . ALA A 1 115 ? -7.636 -0.450 0.205 1.00 96.56 115 ALA A O 1
ATOM 885 N N . THR A 1 116 ? -6.470 -2.364 0.004 1.00 97.06 116 THR A N 1
ATOM 886 C CA . THR A 1 116 ? -7.600 -3.269 0.207 1.00 97.06 116 THR A CA 1
ATOM 887 C C . THR A 1 116 ? -7.306 -4.165 1.399 1.00 97.06 116 THR A C 1
ATOM 889 O O . THR A 1 116 ? -6.287 -4.854 1.429 1.00 97.06 116 THR A O 1
ATOM 892 N N . SER A 1 117 ? -8.185 -4.148 2.401 1.00 96.88 117 SER A N 1
ATOM 893 C CA . SER A 1 117 ? -8.062 -5.022 3.574 1.00 96.88 117 SER A CA 1
ATOM 894 C C . SER A 1 117 ? -8.046 -6.504 3.187 1.00 96.88 117 SER A C 1
ATOM 896 O O . SER A 1 117 ? -8.716 -6.908 2.237 1.00 96.88 117 SER A O 1
ATOM 898 N N . GLY A 1 118 ? -7.284 -7.309 3.923 1.00 95.12 118 GLY A N 1
ATOM 899 C CA . GLY A 1 118 ? -7.103 -8.738 3.670 1.00 95.12 118 GLY A CA 1
ATOM 900 C C . GLY A 1 118 ? -5.635 -9.126 3.516 1.00 95.12 118 GLY A C 1
ATOM 901 O O . GLY A 1 118 ? -4.733 -8.289 3.495 1.00 95.12 118 GLY A O 1
ATOM 902 N N . THR A 1 119 ? -5.398 -10.427 3.439 1.00 93.94 119 THR A N 1
ATOM 903 C CA . THR A 1 119 ? -4.068 -11.032 3.282 1.00 93.94 119 THR A CA 1
ATOM 904 C C . THR A 1 119 ? -3.664 -11.240 1.822 1.00 93.94 119 THR A C 1
ATOM 906 O O . THR A 1 119 ? -2.498 -11.516 1.554 1.00 93.94 119 THR A O 1
ATOM 909 N N . GLY A 1 120 ? -4.597 -11.077 0.880 1.00 93.19 120 GLY A N 1
ATOM 910 C CA . GLY A 1 120 ? -4.340 -11.219 -0.547 1.00 93.19 120 GLY A CA 1
ATOM 911 C C . GLY A 1 120 ? -5.615 -11.392 -1.382 1.00 93.19 120 GLY A C 1
ATOM 912 O O . GLY A 1 120 ? -6.728 -11.272 -0.863 1.00 93.19 120 GLY A O 1
ATOM 913 N N . PRO A 1 121 ? -5.474 -11.679 -2.689 1.00 93.50 121 PRO A N 1
ATOM 914 C CA . PRO A 1 121 ? -6.597 -11.760 -3.625 1.00 93.50 121 PRO A CA 1
ATOM 915 C C . PRO A 1 121 ? -7.593 -12.886 -3.312 1.00 93.50 121 PRO A C 1
ATOM 917 O O . PRO A 1 121 ? -8.782 -12.712 -3.603 1.00 93.50 121 PRO A O 1
ATOM 920 N N . ASP A 1 122 ? -7.118 -13.971 -2.696 1.00 95.44 122 ASP A N 1
ATOM 921 C CA . ASP A 1 122 ? -7.894 -15.170 -2.346 1.00 95.44 122 ASP A CA 1
ATOM 922 C C . ASP A 1 122 ? -8.481 -15.123 -0.925 1.00 95.44 122 ASP A C 1
ATOM 924 O O . ASP A 1 122 ? -9.146 -16.063 -0.492 1.00 95.44 122 ASP A O 1
ATOM 928 N N . ASP A 1 123 ? -8.244 -14.036 -0.183 1.00 94.75 123 ASP A N 1
ATOM 929 C CA . ASP A 1 123 ? -8.782 -13.868 1.164 1.00 94.75 123 ASP A CA 1
ATOM 930 C C . ASP A 1 123 ? -10.323 -13.739 1.111 1.00 94.75 123 ASP A C 1
ATOM 932 O O . ASP A 1 123 ? -10.839 -12.838 0.436 1.00 94.75 123 ASP A O 1
ATOM 936 N N . PRO A 1 124 ? -11.090 -14.599 1.813 1.00 95.50 124 PRO A N 1
ATOM 937 C CA . PRO A 1 124 ? -12.552 -14.532 1.823 1.00 95.50 124 PRO A CA 1
ATOM 938 C C . PRO A 1 124 ? -13.097 -13.247 2.463 1.00 95.50 124 PRO A C 1
ATOM 940 O O . PRO A 1 124 ? -14.264 -12.906 2.242 1.00 95.50 124 PRO A O 1
ATOM 943 N N . ASP A 1 125 ? -12.280 -12.538 3.245 1.00 93.94 125 AS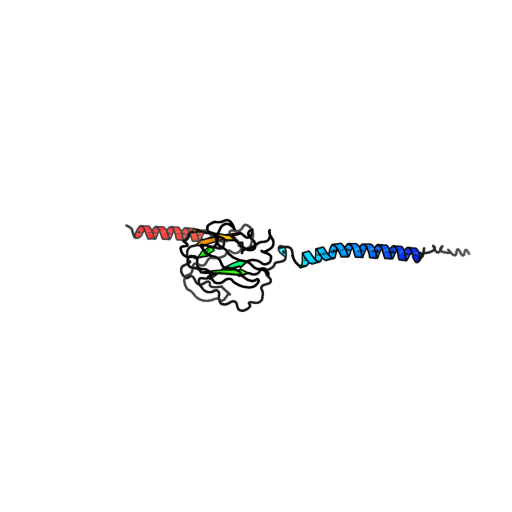P A N 1
ATOM 944 C CA . ASP A 1 125 ? -12.593 -11.261 3.883 1.00 93.94 125 ASP A CA 1
ATOM 945 C C . ASP A 1 125 ? -11.974 -10.055 3.160 1.00 93.94 125 ASP A C 1
ATOM 947 O O . ASP A 1 125 ? -12.086 -8.921 3.641 1.00 93.94 125 ASP A O 1
ATOM 951 N N . LYS A 1 126 ? -11.395 -10.271 1.969 1.00 96.06 126 LYS A N 1
ATOM 952 C CA . LYS A 1 126 ? -10.856 -9.210 1.111 1.00 96.06 126 LYS A CA 1
ATOM 953 C C . LYS A 1 126 ? -11.837 -8.048 0.967 1.00 96.06 126 LYS A C 1
ATOM 955 O O . LYS A 1 126 ? -12.979 -8.220 0.539 1.00 96.06 126 LYS A O 1
ATOM 960 N N . GLY A 1 127 ? -11.357 -6.850 1.280 1.00 95.56 127 GLY A N 1
ATOM 961 C CA . GLY A 1 127 ? -12.073 -5.594 1.088 1.00 95.56 127 GLY A CA 1
ATOM 962 C C . GLY A 1 127 ? -13.224 -5.349 2.066 1.00 95.56 127 GLY A C 1
ATOM 963 O O . GLY A 1 127 ? -13.792 -4.259 2.050 1.00 95.56 127 GLY A O 1
ATOM 964 N N . LYS A 1 128 ? -13.579 -6.308 2.935 1.00 95.62 128 LYS A N 1
ATOM 965 C CA . LYS A 1 128 ? -14.755 -6.177 3.814 1.00 95.62 128 LYS A CA 1
ATOM 966 C C . LYS A 1 128 ? -14.589 -5.099 4.879 1.00 95.62 128 LYS A C 1
ATOM 968 O O . LYS A 1 128 ? -15.572 -4.456 5.240 1.00 95.62 128 LYS A O 1
ATOM 973 N N . LEU A 1 129 ? -13.372 -4.914 5.396 1.00 94.88 129 LEU A N 1
ATOM 974 C CA . LEU A 1 129 ? -13.100 -3.890 6.405 1.00 94.88 129 LEU A CA 1
ATOM 975 C C . LEU A 1 129 ? -12.896 -2.516 5.759 1.00 94.88 129 LEU A C 1
ATOM 977 O O . LEU A 1 129 ? -13.413 -1.517 6.252 1.00 94.88 129 LEU A O 1
ATOM 981 N N . PHE A 1 130 ? -12.160 -2.481 4.650 1.00 96.88 130 PHE A N 1
ATOM 982 C CA . PHE A 1 130 ? -12.051 -1.333 3.758 1.00 96.88 130 PHE A CA 1
ATOM 983 C C . PHE A 1 130 ? -11.507 -1.726 2.380 1.00 96.88 130 PHE A C 1
ATOM 985 O O . PHE A 1 130 ? -10.746 -2.692 2.244 1.00 96.88 130 PHE A O 1
ATOM 992 N N . ASP A 1 131 ? -11.833 -0.895 1.394 1.00 96.69 131 ASP A N 1
ATOM 993 C CA . ASP A 1 131 ? -11.241 -0.869 0.061 1.00 96.69 131 ASP A CA 1
ATOM 994 C C . ASP A 1 131 ? -11.235 0.585 -0.429 1.00 96.69 131 ASP A C 1
ATOM 996 O O . ASP A 1 131 ? -12.285 1.233 -0.489 1.00 96.69 131 ASP A O 1
ATOM 1000 N N . THR A 1 132 ? -10.061 1.126 -0.753 1.00 97.00 132 THR A N 1
ATOM 1001 C CA . THR A 1 132 ? -9.956 2.493 -1.281 1.00 97.00 132 THR A CA 1
ATOM 1002 C C . THR A 1 132 ? -10.499 2.632 -2.699 1.00 97.00 132 THR A C 1
ATOM 1004 O O . THR A 1 132 ? -10.598 3.759 -3.188 1.00 97.00 132 THR A O 1
ATOM 1007 N N . SER A 1 133 ? -10.814 1.521 -3.378 1.00 95.88 133 SER A N 1
ATOM 1008 C CA . SER A 1 133 ? -10.852 1.462 -4.840 1.00 95.88 133 SER A CA 1
ATOM 1009 C C . SER A 1 133 ? -9.514 1.948 -5.419 1.00 95.88 133 SER A C 1
ATOM 1011 O O . SER A 1 133 ? -8.484 1.924 -4.736 1.00 95.88 133 SER A O 1
ATOM 1013 N N . TYR A 1 134 ? -9.513 2.392 -6.674 1.00 96.56 134 TYR A N 1
ATOM 1014 C CA . TYR A 1 134 ? -8.324 2.908 -7.336 1.00 96.56 134 TYR A CA 1
ATOM 1015 C C . TYR A 1 134 ? -7.880 4.275 -6.813 1.00 96.56 134 TYR A C 1
ATOM 1017 O O . TYR A 1 134 ? -8.684 5.192 -6.652 1.00 96.56 134 TYR A O 1
ATOM 1025 N N . ILE A 1 135 ? -6.571 4.405 -6.626 1.00 95.31 135 ILE A N 1
ATOM 1026 C CA . ILE A 1 135 ? -5.867 5.642 -6.311 1.00 95.31 135 ILE A CA 1
ATOM 1027 C C . ILE A 1 135 ? -4.938 5.931 -7.488 1.00 95.31 135 ILE A C 1
ATOM 1029 O O . ILE A 1 135 ? -3.972 5.195 -7.725 1.00 95.31 135 ILE A O 1
ATOM 1033 N N . THR A 1 136 ? -5.241 6.976 -8.254 1.00 95.88 136 THR A N 1
ATOM 1034 C CA . THR A 1 136 ? -4.417 7.404 -9.392 1.00 95.88 136 THR A CA 1
ATOM 1035 C C . THR A 1 136 ? -3.025 7.819 -8.919 1.00 95.88 136 THR A C 1
ATOM 1037 O O . THR A 1 136 ? -2.856 8.283 -7.792 1.00 95.88 136 THR A O 1
ATOM 1040 N N . GLY A 1 137 ? -2.015 7.655 -9.774 1.00 93.25 137 GLY A N 1
ATOM 1041 C CA . GLY A 1 137 ? -0.665 8.137 -9.487 1.00 93.25 137 GLY A CA 1
ATOM 1042 C C . GLY A 1 137 ? -0.643 9.643 -9.213 1.00 93.25 137 GLY A C 1
ATOM 1043 O O . GLY A 1 137 ? -1.229 10.420 -9.968 1.00 93.25 137 GLY A O 1
ATOM 1044 N N . GLY A 1 138 ? 0.027 10.050 -8.139 1.00 88.31 138 GLY A N 1
ATOM 1045 C CA . GLY A 1 138 ? 0.075 11.433 -7.659 1.00 88.31 138 GLY A CA 1
ATOM 1046 C C . GLY A 1 138 ? -1.150 11.894 -6.857 1.00 88.31 138 GLY A C 1
ATOM 1047 O O . GLY A 1 138 ? -1.174 13.046 -6.421 1.00 88.31 138 GLY A O 1
ATOM 1048 N N . GLU A 1 139 ? -2.160 11.042 -6.659 1.00 93.88 139 GLU A N 1
ATOM 1049 C CA . GLU A 1 139 ? -3.393 11.377 -5.938 1.00 93.88 139 GLU A CA 1
ATOM 1050 C C . GLU A 1 139 ? -3.484 10.700 -4.563 1.00 93.88 139 GLU A C 1
ATOM 1052 O O . GLU A 1 139 ? -2.744 9.776 -4.229 1.00 93.88 139 GLU A O 1
ATOM 1057 N N . LYS A 1 140 ? -4.441 11.162 -3.753 1.00 93.94 140 LYS A N 1
ATOM 1058 C CA . LYS A 1 140 ? -4.760 10.593 -2.440 1.00 93.94 140 LYS A CA 1
ATOM 1059 C C . LYS A 1 140 ? -6.074 9.829 -2.486 1.00 93.94 140 LYS A C 1
ATOM 1061 O O . LYS A 1 140 ? -7.005 10.221 -3.189 1.00 93.94 140 LYS A O 1
ATOM 1066 N N . SER A 1 141 ? -6.176 8.771 -1.689 1.00 96.19 141 SER A N 1
ATOM 1067 C CA . SER A 1 141 ? -7.445 8.084 -1.470 1.00 96.19 141 SER A CA 1
ATOM 1068 C C . SER A 1 141 ? -8.451 9.000 -0.773 1.00 96.19 141 SER A C 1
ATOM 1070 O O . SER A 1 141 ? -8.101 9.981 -0.110 1.00 96.19 141 SER A O 1
ATOM 1072 N N . LYS A 1 142 ? -9.727 8.613 -0.824 1.00 93.75 142 LYS A N 1
ATOM 1073 C CA . LYS A 1 142 ? -10.701 9.130 0.142 1.00 93.75 142 LYS A CA 1
ATOM 1074 C C . LYS A 1 142 ? -10.295 8.699 1.563 1.00 93.75 142 LYS A C 1
ATOM 1076 O O . LYS A 1 142 ? -9.716 7.617 1.708 1.00 93.75 142 LYS A O 1
ATOM 1081 N N . PRO A 1 143 ? -10.609 9.497 2.598 1.00 93.94 143 PRO A N 1
ATOM 1082 C CA . PRO A 1 143 ? -10.414 9.082 3.981 1.00 93.94 143 PRO A CA 1
ATOM 1083 C C . PRO A 1 143 ? -11.232 7.827 4.311 1.00 93.94 143 PRO A C 1
ATOM 1085 O O . PRO A 1 143 ? -12.431 7.770 4.033 1.00 93.94 143 PRO A O 1
ATOM 1088 N N . VAL A 1 144 ? -10.587 6.841 4.926 1.00 94.56 144 VAL A N 1
ATOM 1089 C CA . VAL A 1 144 ? -11.185 5.572 5.355 1.00 94.56 144 VAL A CA 1
ATOM 1090 C C . VAL A 1 144 ? -11.306 5.545 6.873 1.00 94.56 144 VAL A C 1
ATOM 1092 O O . VAL A 1 144 ? -10.357 5.860 7.585 1.00 94.56 144 VAL A O 1
ATOM 1095 N N . GLU A 1 145 ? -12.464 5.122 7.370 1.00 92.31 145 GLU A N 1
ATOM 1096 C CA . GLU A 1 145 ? -12.708 4.882 8.793 1.00 92.31 145 GLU A CA 1
ATOM 1097 C C . GLU A 1 145 ? -12.718 3.382 9.086 1.00 92.31 145 GLU A C 1
ATOM 1099 O O . GLU A 1 145 ? -13.451 2.620 8.451 1.00 92.31 145 GLU A O 1
ATOM 1104 N N . LEU A 1 146 ? -11.958 2.958 10.094 1.00 91.56 146 LEU A N 1
ATOM 1105 C CA . LEU A 1 146 ? -11.924 1.564 10.532 1.00 91.56 146 LEU A CA 1
ATOM 1106 C C . LEU A 1 146 ? -13.030 1.292 11.558 1.00 91.56 146 LEU A C 1
ATOM 1108 O O . LEU A 1 146 ? -12.830 1.373 12.772 1.00 91.56 146 LEU A O 1
ATOM 1112 N N . LYS A 1 147 ? -14.231 0.976 11.068 1.00 89.56 147 LYS A N 1
ATOM 1113 C CA . LYS A 1 147 ? -15.391 0.688 11.924 1.00 89.56 147 LYS A CA 1
ATOM 1114 C C . LYS A 1 147 ? -15.172 -0.591 12.738 1.00 89.56 147 LYS A C 1
ATOM 1116 O O . LYS A 1 147 ? -14.869 -1.641 12.186 1.00 89.56 147 LYS A O 1
ATOM 1121 N N . GLY A 1 148 ? -15.379 -0.510 14.053 1.00 87.81 148 GLY A N 1
ATOM 1122 C CA . GLY A 1 148 ? -15.302 -1.664 14.962 1.00 87.81 148 GLY A CA 1
ATOM 1123 C C . GLY A 1 148 ? -13.887 -2.084 15.383 1.00 87.81 148 GLY A C 1
ATOM 1124 O O . GLY A 1 148 ? -13.750 -3.038 16.160 1.00 87.81 148 GLY A O 1
ATOM 1125 N N . ALA A 1 149 ? -12.863 -1.362 14.919 1.00 90.31 149 ALA A N 1
ATOM 1126 C CA . ALA A 1 149 ? -11.484 -1.551 15.345 1.00 90.31 149 ALA A CA 1
ATOM 1127 C C . ALA A 1 149 ? -11.305 -1.260 16.845 1.00 90.31 149 ALA A C 1
ATOM 1129 O O . ALA A 1 149 ? -12.015 -0.437 17.432 1.00 90.31 149 ALA A O 1
ATOM 1130 N N . LYS A 1 150 ? -10.350 -1.946 17.466 1.00 91.75 150 LYS A N 1
ATOM 1131 C CA . LYS A 1 150 ? -9.958 -1.813 18.871 1.00 91.75 150 LYS A CA 1
ATOM 1132 C C . LYS A 1 150 ? -8.453 -1.592 18.974 1.00 91.75 150 LYS A C 1
ATOM 1134 O O . LYS A 1 150 ? -7.693 -1.978 18.093 1.00 91.75 150 LYS A O 1
ATOM 1139 N N . VAL A 1 151 ? -8.020 -0.963 20.065 1.00 90.62 151 VAL A N 1
ATOM 1140 C CA . VAL A 1 151 ? -6.588 -0.806 20.363 1.00 90.62 151 VAL A CA 1
ATOM 1141 C C . VAL A 1 151 ? -5.929 -2.185 20.431 1.00 90.62 151 VAL A C 1
ATOM 1143 O O . VAL A 1 151 ? -6.441 -3.080 21.100 1.00 90.62 151 VAL A O 1
ATOM 1146 N N . GLY A 1 152 ? -4.798 -2.336 19.748 1.00 88.31 152 GLY A N 1
ATOM 1147 C CA . GLY A 1 152 ? -4.063 -3.589 19.596 1.00 88.31 152 GLY A CA 1
ATOM 1148 C C . GLY A 1 152 ? -4.425 -4.385 18.340 1.00 88.31 152 GLY A C 1
ATOM 1149 O O . GLY A 1 152 ? -3.675 -5.295 17.983 1.00 88.31 152 GLY A O 1
ATOM 1150 N N . ASP A 1 153 ? -5.514 -4.045 17.638 1.00 92.00 153 ASP A N 1
ATOM 1151 C CA . ASP A 1 153 ? -5.880 -4.737 16.401 1.00 92.00 153 ASP A CA 1
ATOM 1152 C C . ASP A 1 153 ? -4.778 -4.571 15.347 1.00 92.00 153 ASP A C 1
ATOM 1154 O O . ASP A 1 153 ? -4.230 -3.484 15.148 1.00 92.00 153 ASP A O 1
ATOM 1158 N N . THR A 1 154 ? -4.475 -5.667 14.649 1.00 93.06 154 THR A N 1
ATOM 1159 C CA . THR A 1 154 ? -3.585 -5.674 13.486 1.00 93.06 154 THR A CA 1
ATOM 1160 C C . THR A 1 154 ? -4.390 -6.012 12.243 1.00 93.06 154 THR A C 1
ATOM 1162 O O . THR A 1 154 ? -4.969 -7.093 12.146 1.00 93.06 154 THR A O 1
ATOM 1165 N N . ILE A 1 155 ? -4.400 -5.103 11.276 1.00 93.12 155 ILE A N 1
ATOM 1166 C CA . ILE A 1 155 ? -5.190 -5.221 10.052 1.00 93.12 155 ILE A CA 1
ATOM 1167 C C . ILE A 1 155 ? -4.237 -5.379 8.873 1.00 93.12 155 ILE A C 1
ATOM 1169 O O . ILE A 1 155 ? -3.490 -4.456 8.549 1.00 93.12 155 ILE A O 1
ATOM 1173 N N . ASN A 1 156 ? -4.262 -6.549 8.234 1.00 94.31 156 ASN A N 1
ATOM 1174 C CA . ASN A 1 156 ? -3.523 -6.775 6.994 1.00 94.31 156 ASN A CA 1
ATOM 1175 C C . ASN A 1 156 ? -4.247 -6.094 5.830 1.00 94.31 156 ASN A C 1
ATOM 1177 O O . ASN A 1 156 ? -5.482 -6.066 5.787 1.00 94.31 156 ASN A O 1
ATOM 1181 N N . TYR A 1 157 ? -3.475 -5.565 4.893 1.00 95.56 157 TYR A N 1
ATOM 1182 C CA . TYR A 1 157 ? -3.989 -5.029 3.645 1.00 95.56 157 TYR A CA 1
ATOM 1183 C C . TYR A 1 157 ? -2.946 -5.162 2.539 1.00 95.56 157 TYR A C 1
ATOM 1185 O O . TYR A 1 157 ? -1.758 -5.372 2.801 1.00 95.56 157 TYR A O 1
ATOM 1193 N N . PHE A 1 158 ? -3.399 -5.046 1.299 1.00 95.00 158 PHE A N 1
ATOM 1194 C CA . PHE A 1 158 ? -2.564 -5.212 0.120 1.00 95.00 158 PHE A CA 1
ATOM 1195 C C . PHE A 1 158 ? -3.039 -4.323 -1.031 1.00 95.00 158 PHE A C 1
ATOM 1197 O O . PHE A 1 158 ? -4.127 -3.741 -0.976 1.00 95.00 158 PHE A O 1
ATOM 1204 N N . CYS A 1 159 ? -2.225 -4.222 -2.082 1.00 96.56 159 CYS A N 1
ATOM 1205 C CA . CYS A 1 159 ? -2.647 -3.615 -3.340 1.00 96.56 159 CYS A CA 1
ATOM 1206 C C . CYS A 1 159 ? -3.246 -4.683 -4.266 1.00 96.56 159 CYS A C 1
ATOM 1208 O O . CYS A 1 159 ? -2.557 -5.604 -4.688 1.00 96.56 159 CYS A O 1
ATOM 1210 N N . SER A 1 160 ? -4.517 -4.550 -4.643 1.00 96.12 160 SER A N 1
ATOM 1211 C CA . SER A 1 160 ? -5.192 -5.469 -5.571 1.00 96.12 160 SER A CA 1
ATOM 1212 C C . SER A 1 160 ? -4.607 -5.474 -6.991 1.00 96.12 160 SER A C 1
ATOM 1214 O O . SER A 1 160 ? -4.657 -6.503 -7.662 1.00 96.12 160 SER A O 1
ATOM 1216 N N . VAL A 1 161 ? -4.026 -4.353 -7.438 1.00 95.56 161 VAL A N 1
ATOM 1217 C CA . VAL A 1 161 ? -3.356 -4.226 -8.749 1.00 95.56 161 VAL A CA 1
ATOM 1218 C C . VAL A 1 161 ? -1.966 -4.867 -8.728 1.00 95.56 161 VAL A C 1
ATOM 1220 O O . VAL A 1 161 ? -1.536 -5.455 -9.717 1.00 95.56 161 VAL A O 1
ATOM 1223 N N . HIS A 1 162 ? -1.289 -4.805 -7.580 1.00 93.56 162 HIS A N 1
ATOM 1224 C CA . HIS A 1 162 ? 0.057 -5.331 -7.366 1.00 93.56 162 HIS A CA 1
ATOM 1225 C C . HIS A 1 162 ? 0.062 -6.239 -6.118 1.00 93.56 162 HIS A C 1
ATOM 1227 O O . HIS A 1 162 ? 0.512 -5.808 -5.057 1.00 93.56 162 HIS A O 1
ATOM 1233 N N . PRO A 1 163 ? -0.445 -7.490 -6.201 1.00 92.00 163 PRO A N 1
ATOM 1234 C CA . PRO A 1 163 ? -0.772 -8.306 -5.019 1.00 92.00 163 PRO A CA 1
ATOM 1235 C C . PRO A 1 163 ? 0.391 -8.664 -4.088 1.00 92.00 163 PRO A C 1
ATOM 1237 O O . PRO A 1 163 ? 0.159 -9.100 -2.965 1.00 92.00 163 PRO A O 1
ATOM 1240 N N . TYR A 1 164 ? 1.635 -8.492 -4.541 1.00 89.12 164 TYR A N 1
ATOM 1241 C CA . TYR A 1 164 ? 2.824 -8.661 -3.706 1.00 89.12 164 TYR A CA 1
ATOM 1242 C C . TYR A 1 164 ? 3.036 -7.493 -2.729 1.00 89.12 164 TYR A C 1
ATOM 1244 O O . TYR A 1 164 ? 3.772 -7.659 -1.757 1.00 89.12 164 TYR A O 1
ATOM 1252 N N . MET A 1 165 ? 2.420 -6.329 -2.974 1.00 92.25 165 MET A N 1
ATOM 1253 C CA . MET A 1 165 ? 2.486 -5.187 -2.067 1.00 92.25 165 MET A CA 1
ATOM 1254 C C . MET A 1 165 ? 1.571 -5.449 -0.879 1.00 92.25 165 MET A C 1
ATOM 1256 O O . MET A 1 165 ? 0.345 -5.408 -1.023 1.00 92.25 165 MET A O 1
ATOM 1260 N N . THR A 1 166 ? 2.149 -5.719 0.287 1.00 91.69 166 THR A N 1
ATOM 1261 C CA . THR A 1 166 ? 1.401 -6.106 1.490 1.00 91.69 166 THR A CA 1
ATOM 1262 C C . THR A 1 166 ? 1.905 -5.336 2.695 1.00 91.69 166 THR A C 1
ATOM 1264 O O . THR A 1 166 ? 3.099 -5.100 2.856 1.00 91.69 166 THR A O 1
ATOM 1267 N N . SER A 1 167 ? 0.992 -4.944 3.576 1.00 91.38 167 SER A N 1
ATOM 1268 C CA . SER A 1 167 ? 1.344 -4.214 4.786 1.00 91.38 167 SER A CA 1
ATOM 1269 C C . SER A 1 167 ? 0.326 -4.469 5.896 1.00 91.38 167 SER A C 1
ATOM 1271 O O . SER A 1 167 ? -0.667 -5.183 5.726 1.00 91.38 167 SER A O 1
ATOM 1273 N N . LYS A 1 168 ? 0.619 -3.945 7.087 1.00 90.62 168 LYS A N 1
ATOM 1274 C CA . LYS A 1 168 ? -0.204 -4.112 8.287 1.00 90.62 168 LYS A CA 1
ATOM 1275 C C . LYS A 1 168 ? -0.360 -2.786 9.008 1.00 90.62 168 LYS A C 1
ATOM 1277 O O . LYS A 1 168 ? 0.634 -2.115 9.268 1.00 90.62 168 LYS A O 1
ATOM 1282 N N . ILE A 1 169 ? -1.592 -2.455 9.365 1.00 91.62 169 ILE A N 1
ATOM 1283 C CA . ILE A 1 169 ? -1.918 -1.344 10.260 1.00 91.62 169 ILE A CA 1
ATOM 1284 C C . ILE A 1 169 ? -2.027 -1.889 11.680 1.00 91.62 169 ILE A C 1
ATOM 1286 O O . ILE A 1 169 ? -2.694 -2.905 11.885 1.00 91.62 169 ILE A O 1
ATOM 1290 N N . THR A 1 170 ? -1.420 -1.203 12.647 1.00 91.94 170 THR A N 1
ATOM 1291 C CA . THR A 1 170 ? -1.624 -1.478 14.075 1.00 91.94 170 THR A CA 1
ATOM 1292 C C . THR A 1 170 ? -2.444 -0.352 14.684 1.00 91.94 170 THR A C 1
ATOM 1294 O O . THR A 1 170 ? -2.086 0.819 14.556 1.00 91.94 170 THR A O 1
ATOM 1297 N N . ILE A 1 171 ? -3.530 -0.685 15.372 1.00 91.88 171 ILE A N 1
ATOM 1298 C CA . ILE A 1 171 ? -4.354 0.318 16.046 1.00 91.88 171 ILE A CA 1
ATOM 1299 C C . ILE A 1 171 ? -3.777 0.611 17.422 1.00 91.88 171 ILE A C 1
ATOM 1301 O O . ILE A 1 171 ? -3.652 -0.283 18.256 1.00 91.88 171 ILE A O 1
ATOM 1305 N N . ILE A 1 172 ? -3.447 1.872 17.675 1.00 89.75 172 ILE A N 1
ATOM 1306 C CA . ILE A 1 172 ? -2.917 2.322 18.965 1.00 89.75 172 ILE A CA 1
ATOM 1307 C C . ILE A 1 172 ? -3.961 3.142 19.720 1.00 89.75 172 ILE A C 1
ATOM 1309 O O . ILE A 1 172 ? -4.979 3.558 19.163 1.00 89.75 172 ILE A O 1
ATOM 1313 N N . ALA A 1 173 ? -3.735 3.353 21.015 1.00 86.31 173 ALA A N 1
ATOM 1314 C CA . ALA A 1 173 ? -4.594 4.226 21.799 1.00 86.31 173 ALA A CA 1
ATOM 1315 C C . ALA A 1 173 ? -4.616 5.632 21.181 1.00 86.31 173 ALA A C 1
ATOM 1317 O O . ALA A 1 173 ? -3.588 6.142 20.742 1.00 86.31 173 ALA A O 1
ATOM 1318 N N . ALA A 1 174 ? -5.795 6.252 21.146 1.00 78.25 174 ALA A N 1
ATOM 1319 C CA . ALA A 1 174 ? -5.889 7.661 20.805 1.00 78.25 174 ALA A CA 1
ATOM 1320 C C . ALA A 1 174 ? -5.145 8.480 21.864 1.00 78.25 174 ALA A C 1
ATOM 1322 O O . ALA A 1 174 ? -5.487 8.426 23.048 1.00 78.25 174 ALA A O 1
ATOM 1323 N N . GLU A 1 175 ? -4.137 9.242 21.448 1.00 64.44 175 GLU A N 1
ATOM 1324 C CA . GLU A 1 175 ? -3.537 10.271 22.291 1.00 64.44 175 GLU A CA 1
ATOM 1325 C C . GLU A 1 175 ? -4.648 11.267 22.666 1.00 64.44 175 GLU A C 1
ATOM 1327 O O . GLU A 1 175 ? -5.327 11.819 21.794 1.00 64.44 175 GLU A O 1
ATOM 1332 N N . LYS A 1 176 ? -4.885 11.486 23.967 1.00 42.03 176 LYS A N 1
ATOM 1333 C CA . LYS A 1 176 ? -5.828 12.513 24.435 1.00 42.03 176 LYS A CA 1
ATOM 1334 C C . LYS A 1 176 ? -5.285 13.885 24.030 1.00 42.03 176 LYS A C 1
ATOM 1336 O O . LYS A 1 176 ? -4.507 14.466 24.774 1.00 42.03 176 LYS A O 1
ATOM 1341 N N . GLY A 1 177 ? -5.704 14.381 22.865 1.00 40.41 177 GLY A N 1
ATOM 1342 C CA . GLY A 1 177 ? -5.624 15.783 22.446 1.00 40.41 177 GLY A CA 1
ATOM 1343 C C . GLY A 1 177 ? -4.359 16.521 22.886 1.00 40.41 177 GLY A C 1
ATOM 1344 O O . GLY A 1 177 ? -4.454 17.518 23.595 1.00 40.41 177 GLY A O 1
ATOM 1345 N N . GLY A 1 178 ? -3.190 16.023 22.485 1.00 30.31 178 GLY A N 1
ATOM 1346 C CA . GLY A 1 178 ? -1.917 16.723 22.603 1.00 30.31 178 GLY A CA 1
ATOM 1347 C C . GLY A 1 178 ? -1.557 17.310 21.249 1.00 30.31 178 GLY A C 1
ATOM 1348 O O . GLY A 1 178 ? -1.219 16.587 20.319 1.00 30.31 178 GLY A O 1
ATOM 1349 N N . GLN A 1 179 ? -1.696 18.622 21.126 1.00 30.73 179 GLN A N 1
ATOM 1350 C CA . GLN A 1 179 ? -1.360 19.404 19.944 1.00 30.73 179 GLN A CA 1
ATOM 1351 C C . GLN A 1 179 ? 0.053 19.054 19.448 1.00 30.73 179 GLN A C 1
ATOM 1353 O O . GLN A 1 179 ? 1.020 19.190 20.196 1.00 30.73 179 GLN A O 1
ATOM 1358 N N . ALA A 1 180 ? 0.172 18.616 18.190 1.00 34.84 180 ALA A N 1
ATOM 1359 C CA . ALA A 1 180 ? 1.453 18.443 17.512 1.00 34.84 180 ALA A CA 1
ATOM 1360 C C . ALA A 1 180 ? 2.094 19.825 17.306 1.00 34.84 180 ALA A C 1
ATOM 1362 O O . ALA A 1 180 ? 1.937 20.472 16.271 1.00 34.84 180 ALA A O 1
ATOM 1363 N N . GLY A 1 181 ? 2.758 20.318 18.348 1.00 29.38 181 GLY A N 1
ATOM 1364 C CA . GLY A 1 181 ? 3.595 21.503 18.295 1.00 29.38 181 GLY A CA 1
ATOM 1365 C C . GLY A 1 181 ? 4.869 21.172 17.534 1.00 29.38 181 GLY A C 1
ATOM 1366 O O . GLY A 1 181 ? 5.795 20.589 18.087 1.00 29.38 181 GLY A O 1
ATOM 1367 N N . GLY A 1 182 ? 4.920 21.549 16.258 1.00 32.44 182 GLY A N 1
ATOM 1368 C CA . GLY A 1 182 ? 6.188 21.709 15.561 1.00 32.44 182 GLY A CA 1
ATOM 1369 C C . GLY A 1 182 ? 6.975 22.832 16.232 1.00 32.44 182 GLY A C 1
ATOM 1370 O O . GLY A 1 182 ? 6.615 24.001 16.111 1.00 32.44 182 GLY A O 1
ATOM 1371 N N . THR A 1 183 ? 8.034 22.492 16.962 1.00 28.25 183 THR A N 1
ATOM 1372 C CA . THR A 1 183 ? 8.894 23.489 17.607 1.00 28.25 183 THR A CA 1
ATOM 1373 C C . THR A 1 183 ? 9.894 24.037 16.591 1.00 28.25 183 THR A C 1
ATOM 1375 O O . THR A 1 183 ? 10.996 23.516 16.432 1.00 28.25 183 THR A O 1
ATOM 1378 N N . SER A 1 184 ? 9.504 25.116 15.909 1.00 30.28 184 SER A N 1
ATOM 1379 C CA . SER A 1 184 ? 10.452 26.130 15.439 1.00 30.28 184 SER A CA 1
ATOM 1380 C C . SER A 1 184 ? 10.801 27.030 16.625 1.00 30.28 184 SER A C 1
ATOM 1382 O O . SER A 1 184 ? 9.921 27.435 17.380 1.00 30.28 184 SER A O 1
ATOM 1384 N N . GLY A 1 185 ? 12.093 27.300 16.805 1.00 34.62 185 GLY A N 1
ATOM 1385 C CA . GLY A 1 185 ? 12.644 27.969 17.980 1.00 34.62 185 GLY A CA 1
ATOM 1386 C C . GLY A 1 185 ? 12.079 29.365 18.260 1.00 34.62 185 GLY A C 1
ATOM 1387 O O . GLY A 1 185 ? 11.772 30.135 17.353 1.00 34.62 185 GLY A O 1
ATOM 1388 N N . GLY A 1 186 ? 12.011 29.692 19.551 1.00 28.78 186 GLY A N 1
ATOM 1389 C CA . GLY A 1 186 ? 11.668 31.016 20.056 1.00 28.78 186 GLY A CA 1
ATOM 1390 C C . GLY A 1 186 ? 11.501 30.996 21.573 1.00 28.78 186 GLY A C 1
ATOM 1391 O O . GLY A 1 186 ? 10.550 30.434 22.095 1.00 28.78 186 GLY A O 1
ATOM 1392 N N . ASN A 1 187 ? 12.466 31.577 22.277 1.00 37.59 187 ASN A N 1
ATOM 1393 C CA . ASN A 1 187 ? 12.552 31.670 23.731 1.00 37.59 187 ASN A CA 1
ATOM 1394 C C . ASN A 1 187 ? 11.439 32.560 24.331 1.00 37.59 187 ASN A C 1
ATOM 1396 O O . ASN A 1 187 ? 11.331 33.707 23.908 1.00 37.59 187 ASN A O 1
ATOM 1400 N N . ALA A 1 188 ? 10.690 32.061 25.329 1.00 34.53 188 ALA A N 1
ATOM 1401 C CA . ALA A 1 188 ? 10.310 32.738 26.589 1.00 34.53 188 ALA A CA 1
ATOM 1402 C C . ALA A 1 188 ? 9.046 32.126 27.243 1.00 34.53 188 ALA A C 1
ATOM 1404 O O . ALA A 1 188 ? 7.983 32.084 26.636 1.00 34.53 188 ALA A O 1
ATOM 1405 N N . GLY A 1 189 ? 9.152 31.782 28.535 1.00 29.95 189 GLY A N 1
ATOM 1406 C CA . GLY A 1 189 ? 8.064 31.986 29.505 1.00 29.95 189 GLY A CA 1
ATOM 1407 C C . GLY A 1 189 ? 7.044 30.864 29.746 1.00 29.95 189 GLY A C 1
ATOM 1408 O O . GLY A 1 189 ? 5.907 30.970 29.318 1.00 29.95 189 GLY A O 1
ATOM 1409 N N . GLY A 1 190 ? 7.438 29.865 30.547 1.00 32.38 190 GLY A N 1
ATOM 1410 C CA . GLY A 1 190 ? 6.648 29.249 31.631 1.00 32.38 190 GLY A CA 1
ATOM 1411 C C . GLY A 1 190 ? 5.238 28.688 31.374 1.00 32.38 190 GLY A C 1
ATOM 1412 O O . GLY A 1 190 ? 4.265 29.424 31.433 1.00 32.38 190 GLY A O 1
ATOM 1413 N N . ALA A 1 191 ? 5.124 27.356 31.332 1.00 33.47 191 ALA A N 1
ATOM 1414 C CA . ALA A 1 191 ? 4.171 26.558 32.124 1.00 33.47 191 ALA A CA 1
ATOM 1415 C C . ALA A 1 191 ? 4.508 25.059 31.985 1.00 33.47 191 ALA A C 1
ATOM 1417 O O . ALA A 1 191 ? 5.076 24.633 30.986 1.00 33.47 191 ALA A O 1
ATOM 1418 N N . ALA A 1 192 ? 4.210 24.284 33.028 1.00 43.78 192 ALA A N 1
ATOM 1419 C CA . ALA A 1 192 ? 4.711 22.937 33.292 1.00 43.78 192 ALA A CA 1
ATOM 1420 C C . ALA A 1 192 ? 4.407 21.900 32.190 1.00 43.78 192 ALA A C 1
ATOM 1422 O O . ALA A 1 192 ? 3.315 21.344 32.120 1.00 43.78 192 ALA A O 1
ATOM 1423 N N . GLY A 1 193 ? 5.426 21.584 31.393 1.00 35.38 193 GLY A N 1
ATOM 1424 C CA . GLY A 1 193 ? 5.537 20.360 30.608 1.00 35.38 193 GLY A CA 1
ATOM 1425 C C . GLY A 1 193 ? 6.884 19.716 30.922 1.00 35.38 193 GLY A C 1
ATOM 1426 O O . GLY A 1 193 ? 7.865 20.422 31.152 1.00 35.38 193 GLY A O 1
ATOM 1427 N N . THR A 1 194 ? 6.929 18.390 31.015 1.00 45.44 194 THR A N 1
ATOM 1428 C CA . THR A 1 194 ? 8.139 17.624 31.336 1.00 45.44 194 THR A CA 1
ATOM 1429 C C . THR A 1 194 ? 9.250 17.949 30.336 1.00 45.44 194 THR A C 1
ATOM 1431 O O . THR A 1 194 ? 9.218 17.490 29.198 1.00 45.44 194 THR A O 1
ATOM 1434 N N . THR A 1 195 ? 10.233 18.753 30.743 1.00 40.16 195 THR A N 1
ATOM 1435 C CA . THR A 1 195 ? 11.410 19.042 29.919 1.00 40.16 195 THR A CA 1
ATOM 1436 C C . THR A 1 195 ? 12.245 17.770 29.785 1.00 40.16 195 THR A C 1
ATOM 1438 O O . THR A 1 195 ? 12.892 17.350 30.744 1.00 40.16 195 THR A O 1
ATOM 1441 N N . LEU A 1 196 ? 12.237 17.147 28.604 1.00 48.03 196 LEU A N 1
ATOM 1442 C CA . LEU A 1 196 ? 13.248 16.154 28.244 1.00 48.03 196 LEU A CA 1
ATOM 1443 C C . LEU A 1 196 ? 14.548 16.899 27.927 1.00 48.03 196 LEU A C 1
ATOM 1445 O O . LEU A 1 196 ? 14.651 17.596 26.919 1.00 48.03 196 LEU A O 1
ATOM 1449 N N . THR A 1 197 ? 15.536 16.773 28.809 1.00 52.00 197 THR A N 1
ATOM 1450 C CA . THR A 1 197 ? 16.865 17.355 28.610 1.00 52.00 197 THR A CA 1
ATOM 1451 C C . THR A 1 197 ? 17.695 16.433 27.721 1.00 52.00 197 THR A C 1
ATOM 1453 O O . THR A 1 197 ? 18.001 15.312 28.120 1.00 52.00 197 THR A O 1
ATOM 1456 N N . ILE A 1 198 ? 18.091 16.908 26.538 1.00 49.56 198 ILE A N 1
ATOM 1457 C CA . ILE A 1 198 ? 19.104 16.236 25.713 1.00 49.56 198 ILE A CA 1
ATOM 1458 C C . ILE A 1 198 ? 20.477 16.526 26.324 1.00 49.56 198 ILE A C 1
ATOM 1460 O O . ILE A 1 198 ? 20.839 17.688 26.531 1.00 49.56 198 ILE A O 1
ATOM 1464 N N . LEU A 1 199 ? 21.234 15.475 26.637 1.00 49.81 199 LEU A N 1
ATOM 1465 C CA . LEU A 1 199 ? 22.553 15.605 27.247 1.00 49.81 199 LEU A CA 1
ATOM 1466 C C . LEU A 1 199 ? 23.593 16.051 26.205 1.00 49.81 199 LEU A C 1
ATOM 1468 O O . LEU A 1 199 ? 23.588 15.593 25.060 1.00 49.81 199 LEU A O 1
ATOM 1472 N N . ALA A 1 200 ? 24.510 16.939 26.599 1.00 43.47 200 ALA A N 1
ATOM 1473 C CA . ALA A 1 200 ? 25.624 17.337 25.741 1.00 43.47 200 ALA A CA 1
ATOM 1474 C C . ALA A 1 200 ? 26.470 16.097 25.392 1.00 43.47 200 ALA A C 1
ATOM 1476 O O . ALA A 1 200 ? 27.032 15.467 26.284 1.00 43.47 200 ALA A O 1
ATOM 1477 N N . GLY A 1 201 ? 26.528 15.736 24.104 1.00 48.91 201 GLY A N 1
ATOM 1478 C CA . GLY A 1 201 ? 27.182 14.510 23.620 1.00 48.91 201 GLY A CA 1
ATOM 1479 C C . GLY A 1 201 ? 26.239 13.414 23.101 1.00 48.91 201 GLY A C 1
ATOM 1480 O O . GLY A 1 201 ? 26.733 12.407 22.605 1.00 48.91 201 GLY A O 1
ATOM 1481 N N . ALA A 1 202 ? 24.912 13.606 23.117 1.00 52.81 202 ALA A N 1
ATOM 1482 C CA . ALA A 1 202 ? 23.944 12.648 22.546 1.00 52.81 202 ALA A CA 1
ATOM 1483 C C . ALA A 1 202 ? 24.105 12.401 21.025 1.00 52.81 202 ALA A C 1
ATOM 1485 O O . ALA A 1 202 ? 23.502 11.500 20.463 1.00 52.81 202 ALA A O 1
ATOM 1486 N N . SER A 1 203 ? 24.933 13.187 20.332 1.00 50.53 203 SER A N 1
ATOM 1487 C CA . SER A 1 203 ? 25.262 12.977 18.917 1.00 50.53 203 SER A CA 1
ATOM 1488 C C . SER A 1 203 ? 26.437 12.016 18.678 1.00 50.53 203 SER A C 1
ATOM 1490 O O . SER A 1 203 ? 26.762 11.745 17.521 1.00 50.53 203 SER A O 1
ATOM 1492 N N . THR A 1 204 ? 27.095 11.499 19.724 1.00 44.50 204 THR A N 1
ATOM 1493 C CA . THR A 1 204 ? 28.199 10.533 19.585 1.00 44.50 204 THR A CA 1
ATOM 1494 C C . THR A 1 204 ? 27.708 9.102 19.790 1.00 44.50 204 THR A C 1
ATOM 1496 O O . THR A 1 204 ? 27.173 8.778 20.849 1.00 44.50 204 THR A O 1
ATOM 1499 N N . GLN A 1 205 ? 27.941 8.234 18.802 1.00 34.47 205 GLN A N 1
ATOM 1500 C CA . GLN A 1 205 ? 27.569 6.818 18.843 1.00 34.47 205 GLN A CA 1
ATOM 1501 C C . GLN A 1 205 ? 28.158 6.124 20.086 1.00 34.47 205 GLN A C 1
ATOM 1503 O O . GLN A 1 205 ? 29.376 6.022 20.220 1.00 34.47 205 GLN A O 1
ATOM 1508 N N . GLY A 1 206 ? 27.288 5.642 20.982 1.00 48.41 206 GLY A N 1
ATOM 1509 C CA . GLY A 1 206 ? 27.661 4.938 22.219 1.00 48.41 206 GLY A CA 1
ATOM 1510 C C . GLY A 1 206 ? 27.373 5.689 23.526 1.00 48.41 206 GLY A C 1
ATOM 1511 O O . GLY A 1 206 ? 27.519 5.095 24.593 1.00 48.41 206 GLY A O 1
ATOM 1512 N N . SER A 1 207 ? 26.930 6.949 23.467 1.00 44.69 207 SER A N 1
ATOM 1513 C CA . SER A 1 207 ? 26.438 7.693 24.638 1.00 44.69 207 SER A CA 1
ATOM 1514 C C . SER A 1 207 ? 24.921 7.507 24.795 1.00 44.69 207 SER A C 1
ATOM 1516 O O . SER A 1 207 ? 24.225 7.482 23.785 1.00 44.69 207 SER A O 1
ATOM 1518 N N . PRO A 1 208 ? 24.376 7.368 26.019 1.00 52.88 208 PRO A N 1
ATOM 1519 C CA . PRO A 1 208 ? 22.933 7.252 26.213 1.00 52.88 208 PRO A CA 1
ATOM 1520 C C . PRO A 1 208 ? 22.217 8.557 25.837 1.00 52.88 208 PRO A C 1
ATOM 1522 O O . PRO A 1 208 ? 22.571 9.631 26.323 1.00 52.88 208 PRO A O 1
ATOM 1525 N N . ASP A 1 209 ? 21.185 8.438 25.000 1.00 52.34 209 ASP A N 1
ATOM 1526 C CA . ASP A 1 209 ? 20.470 9.577 24.404 1.00 52.34 209 ASP A CA 1
ATOM 1527 C C . ASP A 1 209 ? 19.630 10.376 25.421 1.00 52.34 209 ASP A C 1
ATOM 1529 O O . ASP A 1 209 ? 19.334 11.553 25.207 1.00 52.34 209 ASP A O 1
ATOM 1533 N N . PHE A 1 210 ? 19.268 9.759 26.553 1.00 52.25 210 PHE A N 1
ATOM 1534 C CA . PHE A 1 210 ? 18.416 10.345 27.592 1.00 52.25 210 PHE A CA 1
ATOM 1535 C C . PHE A 1 210 ? 18.850 9.900 28.998 1.00 52.25 210 PHE A C 1
ATOM 1537 O O . PHE A 1 210 ? 19.307 8.774 29.183 1.00 52.25 210 PHE A O 1
ATOM 1544 N N . ASP A 1 211 ? 18.671 10.766 30.004 1.00 50.97 211 ASP A N 1
ATOM 1545 C CA . ASP A 1 211 ? 18.930 10.450 31.418 1.00 50.97 211 ASP A CA 1
ATOM 1546 C C . ASP A 1 211 ? 17.807 9.554 31.999 1.00 50.97 211 ASP A C 1
ATOM 1548 O O . ASP A 1 211 ? 16.677 10.025 32.189 1.00 50.97 211 ASP A O 1
ATOM 1552 N N . PRO A 1 212 ? 18.070 8.272 32.332 1.00 49.38 212 PRO A N 1
ATOM 1553 C CA . PRO A 1 212 ? 17.054 7.371 32.881 1.00 49.38 212 PRO A CA 1
ATOM 1554 C C . PRO A 1 212 ? 16.640 7.727 34.323 1.00 49.38 212 PRO A C 1
ATOM 1556 O O . PRO A 1 212 ? 15.652 7.189 34.835 1.00 49.38 212 PRO A O 1
ATOM 1559 N N . GLY A 1 213 ? 17.353 8.639 34.998 1.00 47.50 213 GLY A N 1
ATOM 1560 C CA . GLY A 1 213 ? 17.114 9.008 36.395 1.00 47.50 213 GLY A CA 1
ATOM 1561 C C . GLY A 1 213 ? 15.775 9.707 36.658 1.00 47.50 213 GLY A C 1
ATOM 1562 O O . GLY A 1 213 ? 15.264 9.649 37.782 1.00 47.50 213 GLY A O 1
ATOM 1563 N N . GLN A 1 214 ? 15.167 10.322 35.639 1.00 50.00 214 GLN A N 1
ATOM 1564 C CA . GLN A 1 214 ? 13.888 11.029 35.783 1.00 50.00 214 GLN A CA 1
ATOM 1565 C C . GLN A 1 214 ? 12.679 10.086 35.659 1.00 50.00 214 GLN A C 1
ATOM 1567 O O . GLN A 1 214 ? 11.704 10.244 36.393 1.00 50.00 214 GLN A O 1
ATOM 1572 N N . ALA A 1 215 ? 12.747 9.050 34.814 1.00 45.28 215 ALA A N 1
ATOM 1573 C CA . ALA A 1 215 ? 11.641 8.103 34.619 1.00 45.28 215 ALA A CA 1
ATOM 1574 C C . ALA A 1 215 ? 11.357 7.256 35.877 1.00 45.28 215 ALA A C 1
ATOM 1576 O O . ALA A 1 215 ? 10.202 6.983 36.216 1.00 45.28 215 ALA A O 1
ATOM 1577 N N . ILE A 1 216 ? 12.405 6.897 36.626 1.00 43.47 216 ILE A N 1
ATOM 1578 C CA . ILE A 1 216 ? 12.292 6.056 37.829 1.00 43.47 216 ILE A CA 1
ATOM 1579 C C . ILE A 1 216 ? 11.671 6.836 39.005 1.00 43.47 216 ILE A C 1
ATOM 1581 O O . ILE A 1 216 ? 10.911 6.278 39.800 1.00 43.47 216 ILE A O 1
ATOM 1585 N N . ARG A 1 217 ? 11.929 8.148 39.105 1.00 45.19 217 ARG A N 1
ATOM 1586 C CA . ARG A 1 217 ? 11.399 8.988 40.195 1.00 45.19 217 ARG A CA 1
ATOM 1587 C C . ARG A 1 217 ? 9.894 9.242 40.076 1.00 45.19 217 ARG A C 1
ATOM 1589 O O . ARG A 1 217 ? 9.218 9.295 41.105 1.00 45.19 217 ARG A O 1
ATOM 1596 N N . TYR A 1 218 ? 9.358 9.325 38.856 1.00 45.81 218 TYR A N 1
ATOM 1597 C CA . TYR A 1 218 ? 7.915 9.473 38.630 1.00 45.81 218 TYR A CA 1
ATOM 1598 C C . TYR A 1 218 ? 7.130 8.202 38.977 1.00 45.81 218 TYR A C 1
ATOM 1600 O O . TYR A 1 218 ? 6.095 8.297 39.639 1.00 45.81 218 TYR A O 1
ATOM 1608 N N . GLN A 1 219 ? 7.650 7.016 38.638 1.00 44.72 219 GLN A N 1
ATOM 1609 C CA . GLN A 1 219 ? 7.027 5.739 39.018 1.00 44.72 219 GLN A CA 1
ATOM 1610 C C . GLN A 1 219 ? 6.914 5.593 40.546 1.00 44.72 219 GLN A C 1
ATOM 1612 O O . GLN A 1 219 ? 5.868 5.200 41.064 1.00 44.72 219 GLN A O 1
ATOM 1617 N N . LEU A 1 220 ? 7.945 5.998 41.297 1.00 44.31 220 LEU A N 1
ATOM 1618 C CA . LEU A 1 220 ? 7.928 5.903 42.761 1.00 44.31 220 LEU A CA 1
ATOM 1619 C C . LEU A 1 220 ? 6.947 6.892 43.426 1.00 44.31 220 LEU A C 1
ATOM 1621 O O . LEU A 1 220 ? 6.367 6.582 44.471 1.00 44.31 220 LEU A O 1
ATOM 1625 N N . HIS A 1 221 ? 6.742 8.076 42.834 1.00 46.16 221 HIS A N 1
ATOM 1626 C CA . HIS A 1 221 ? 5.786 9.069 43.343 1.00 46.16 221 HIS A CA 1
ATOM 1627 C C . HIS A 1 221 ? 4.332 8.677 43.039 1.00 46.16 221 HIS A C 1
ATOM 1629 O O . HIS A 1 221 ? 3.456 8.856 43.889 1.00 46.16 221 HIS A O 1
ATOM 1635 N N . TYR A 1 222 ? 4.078 8.073 41.874 1.00 44.06 222 TYR A N 1
ATOM 1636 C CA . TYR A 1 222 ? 2.744 7.605 41.487 1.00 44.06 222 TYR A CA 1
ATOM 1637 C C . TYR A 1 222 ? 2.252 6.475 42.411 1.00 44.06 222 TYR A C 1
ATOM 1639 O O . TYR A 1 222 ? 1.147 6.549 42.952 1.00 44.06 222 TYR A O 1
ATOM 1647 N N . TRP A 1 223 ? 3.119 5.508 42.736 1.00 40.31 223 TRP A N 1
ATOM 1648 C CA . TRP A 1 223 ? 2.796 4.435 43.689 1.00 40.31 223 TRP A CA 1
ATOM 1649 C C . TRP A 1 223 ? 2.535 4.940 45.118 1.00 40.31 223 TRP A C 1
ATOM 1651 O O . TRP A 1 223 ? 1.591 4.496 45.773 1.00 40.31 223 TRP A O 1
ATOM 1661 N N . ARG A 1 224 ? 3.303 5.927 45.603 1.00 49.16 224 ARG A N 1
ATOM 1662 C CA . ARG A 1 224 ? 3.087 6.532 46.937 1.00 49.16 224 ARG A CA 1
ATOM 1663 C C . ARG A 1 224 ? 1.794 7.345 47.057 1.00 49.16 224 ARG A C 1
ATOM 1665 O O . ARG A 1 224 ? 1.375 7.640 48.179 1.00 49.16 224 ARG A O 1
ATOM 1672 N N . THR A 1 225 ? 1.191 7.729 45.936 1.00 48.38 225 THR A N 1
ATOM 1673 C CA . THR A 1 225 ? -0.040 8.532 45.906 1.00 48.38 225 THR A CA 1
ATOM 1674 C C . THR A 1 225 ? -1.280 7.636 45.830 1.00 48.38 225 THR A C 1
ATOM 1676 O O . THR A 1 225 ? -2.269 7.913 46.510 1.00 48.38 225 THR A O 1
ATOM 1679 N N . ILE A 1 226 ? -1.188 6.504 45.119 1.00 52.03 226 ILE A N 1
ATOM 1680 C CA . ILE A 1 226 ? -2.248 5.484 45.034 1.00 52.03 226 ILE A CA 1
ATOM 1681 C C . ILE A 1 226 ? -2.450 4.762 46.377 1.00 52.03 226 ILE A C 1
ATOM 1683 O O . ILE A 1 226 ? -3.586 4.616 46.822 1.00 52.03 226 ILE A O 1
ATOM 1687 N N . CYS A 1 227 ? -1.380 4.393 47.091 1.00 47.72 227 CYS A N 1
ATOM 1688 C CA . CYS A 1 227 ? -1.521 3.701 48.383 1.00 47.72 227 CYS A CA 1
ATOM 1689 C C . CYS A 1 227 ? -2.099 4.577 49.511 1.00 47.72 227 CYS A C 1
ATOM 1691 O O . CYS A 1 227 ? -2.503 4.045 50.537 1.00 47.72 227 CYS A O 1
ATOM 1693 N N . ARG A 1 228 ? -2.146 5.907 49.346 1.00 48.66 228 ARG A N 1
ATOM 1694 C CA . ARG A 1 228 ? -2.676 6.839 50.360 1.00 48.66 228 ARG A CA 1
ATOM 1695 C C . ARG A 1 228 ? -4.157 7.182 50.183 1.00 48.66 228 ARG A C 1
ATOM 1697 O O . ARG A 1 228 ? -4.723 7.806 51.065 1.00 48.66 228 ARG A O 1
ATOM 1704 N N . HIS A 1 229 ? -4.755 6.799 49.055 1.00 50.34 229 HIS A N 1
ATOM 1705 C CA . HIS A 1 229 ? -6.184 6.994 48.777 1.00 50.34 229 HIS A CA 1
ATOM 1706 C C . HIS A 1 229 ? -7.026 5.732 49.028 1.00 50.34 229 HIS A C 1
ATOM 1708 O O . HIS A 1 229 ? -8.240 5.786 48.883 1.00 50.34 229 HIS A O 1
ATOM 1714 N N . ASN A 1 230 ? -6.394 4.613 49.398 1.00 50.50 230 ASN A N 1
ATOM 1715 C CA . ASN A 1 230 ? -7.045 3.321 49.644 1.00 50.50 230 ASN A CA 1
ATOM 1716 C C . ASN A 1 230 ? -6.754 2.758 51.054 1.00 50.50 230 ASN A C 1
ATOM 1718 O O . ASN A 1 230 ? -6.824 1.547 51.256 1.00 50.50 230 ASN A O 1
ATOM 1722 N N . ALA A 1 231 ? -6.417 3.627 52.014 1.00 46.50 231 ALA A N 1
ATOM 1723 C CA . ALA A 1 231 ? -6.268 3.298 53.433 1.00 46.50 231 ALA A CA 1
ATOM 1724 C C . ALA A 1 231 ? -7.115 4.247 54.283 1.00 46.50 231 ALA A C 1
ATOM 1726 O O . ALA A 1 231 ? -7.113 5.457 53.959 1.00 46.50 231 ALA A O 1
#

Secondary structure (DSSP, 8-state):
-----------------HHHHHHHHHHHHHHHHHHHHHHHHHHHHHHHS--GGG---------------TTEEEEEEPTTTTSTTS--B--SSS-EEETT-EEEEEE-SSS-B--EESSSTT-TTTTTS-B---B-TT-BPPPEE-TT--TT-EEEEE-SSSTT-EEEEEEEPPP-S-------------------PPPTTTTSTTS-SS-THHHHHHHHHHHHHHTTS--

Foldseek 3Di:
DDDPDPPDDDPPPPDPPVVRVVVVVVVVVVVVVVVCVVVVVVVVCCVVPPPPVPPPPPPDDPPPDPPPPPQEDEKEQDAPLLPPPDDGIDDPPAAEHEARGWYKYFQQYQAKWKKWWDLFPPGPCIQVQHIQDIAHHRGMGDTHHRPPDDQQDKIKIATHVRGSGIGIHGYHHHDPDDDPDPDDDDDDDDDDDDDFDQDDPLPDPPDDRGDCVVVVVVVVVVVVVVVVVVD

Radius of gyration: 33.41 Å; chains: 1; bounding box: 108×48×100 Å

Sequence (231 aa):
MSHDEHEHEKEPIILTSGRRLGKGLAIIVITLAVGAAIAVPFFHDFYKNPPLVTQRHKTTPPTTQPPAEAGTTTISIFQGASTQGNPDFSSDEKPQVPLGNKIVWDNQDKTLHTATSGTGPDDPDKGKLFDTSYITGGEKSKPVELKGAKVGDTINYFCSVHPYMTSKITIIAAEKGGQAGGTSGGNAGGAAGTTLTILAGASTQGSPDFDPGQAIRYQLHYWRTICRHNA

pLDDT: mean 71.45, std 22.67, range [28.25, 97.38]